Protein AF-A0A3D5P103-F1 (afdb_monomer)

Mean predicted aligned error: 8.5 Å

Structure (mmCIF, N/CA/C/O backbone):
data_AF-A0A3D5P103-F1
#
_entry.id   AF-A0A3D5P103-F1
#
loop_
_atom_site.group_PDB
_atom_site.id
_atom_site.type_symbol
_atom_site.label_atom_id
_atom_site.label_alt_id
_atom_site.label_comp_id
_atom_site.label_asym_id
_atom_site.label_entity_id
_atom_site.label_seq_id
_atom_site.pdbx_PDB_ins_code
_atom_site.Cartn_x
_atom_site.Cartn_y
_atom_site.Cartn_z
_atom_site.occupancy
_atom_site.B_iso_or_equiv
_atom_site.auth_seq_id
_atom_site.auth_comp_id
_atom_site.auth_asym_id
_atom_site.auth_atom_id
_atom_site.pdbx_PDB_model_num
ATOM 1 N N . VAL A 1 1 ? -7.651 -3.779 -11.184 1.00 42.75 1 VAL A N 1
ATOM 2 C CA . VAL A 1 1 ? -7.806 -3.937 -12.651 1.00 42.75 1 VAL A CA 1
ATOM 3 C C . VAL A 1 1 ? -9.206 -4.452 -12.936 1.00 42.75 1 VAL A C 1
ATOM 5 O O . VAL A 1 1 ? -9.609 -5.430 -12.321 1.00 42.75 1 VAL A O 1
ATOM 8 N N . ARG A 1 2 ? -9.973 -3.737 -13.763 1.00 52.19 2 ARG A N 1
ATOM 9 C CA . ARG A 1 2 ? -11.391 -4.010 -14.040 1.00 52.19 2 ARG A CA 1
ATOM 10 C C . ARG A 1 2 ? -11.519 -4.763 -15.360 1.00 52.19 2 ARG A C 1
ATOM 12 O O . ARG A 1 2 ? -10.932 -4.331 -16.344 1.00 52.19 2 ARG A O 1
ATOM 19 N N . ASP A 1 3 ? -12.330 -5.813 -15.380 1.00 50.41 3 ASP A N 1
ATOM 20 C CA . ASP A 1 3 ? -12.873 -6.371 -16.620 1.00 50.41 3 ASP A CA 1
ATOM 21 C C . ASP A 1 3 ? -14.200 -5.651 -16.931 1.00 50.41 3 ASP A C 1
ATOM 23 O O . ASP A 1 3 ? -14.988 -5.360 -16.017 1.00 50.41 3 ASP A O 1
ATOM 27 N N . ASP A 1 4 ? -14.440 -5.282 -18.188 1.00 51.53 4 ASP A N 1
ATOM 28 C CA . ASP A 1 4 ? -15.603 -4.476 -18.581 1.00 51.53 4 ASP A CA 1
ATOM 29 C C . ASP A 1 4 ? -16.916 -5.228 -18.279 1.00 51.53 4 ASP A C 1
ATOM 31 O O . ASP A 1 4 ? -17.347 -6.113 -19.014 1.00 51.53 4 ASP A O 1
ATOM 35 N N . GLY A 1 5 ? -17.569 -4.864 -17.169 1.00 59.31 5 GLY A N 1
ATOM 36 C CA . GLY A 1 5 ? -18.815 -5.483 -16.693 1.00 59.31 5 GLY A CA 1
ATOM 37 C C . GLY A 1 5 ? -18.755 -6.083 -15.284 1.00 59.31 5 GLY A C 1
ATOM 38 O O . GLY A 1 5 ? -19.804 -6.474 -14.773 1.00 59.31 5 GLY A O 1
ATOM 39 N N . ALA A 1 6 ? -17.580 -6.117 -14.644 1.00 70.94 6 ALA A N 1
ATOM 40 C CA . ALA A 1 6 ? -17.446 -6.509 -13.240 1.00 70.94 6 ALA A CA 1
ATOM 41 C C . ALA A 1 6 ? -18.176 -5.527 -12.301 1.00 70.94 6 ALA A C 1
ATOM 43 O O . ALA A 1 6 ? -18.208 -4.315 -12.558 1.00 70.94 6 ALA A O 1
ATOM 44 N N . ASP A 1 7 ? -18.767 -6.053 -11.224 1.00 82.69 7 ASP A N 1
ATOM 45 C CA . ASP A 1 7 ? -19.378 -5.245 -10.167 1.00 82.69 7 ASP A CA 1
ATOM 46 C C . ASP A 1 7 ? -18.271 -4.415 -9.493 1.00 82.69 7 ASP A C 1
ATOM 48 O O . ASP A 1 7 ? -17.268 -4.992 -9.070 1.00 82.69 7 ASP A O 1
ATOM 52 N N . PRO A 1 8 ? -18.395 -3.077 -9.383 1.00 82.50 8 PRO A N 1
ATOM 53 C CA . PRO A 1 8 ? -17.387 -2.253 -8.713 1.00 82.50 8 PRO A CA 1
ATOM 54 C C . PRO A 1 8 ? -17.048 -2.735 -7.299 1.00 82.50 8 PRO A C 1
ATOM 56 O O . PRO A 1 8 ? -15.912 -2.579 -6.860 1.00 82.50 8 PRO A O 1
ATOM 59 N N . ARG A 1 9 ? -18.005 -3.387 -6.629 1.00 85.50 9 ARG A N 1
ATOM 60 C CA . ARG A 1 9 ? -17.835 -3.944 -5.283 1.00 85.50 9 ARG A CA 1
ATOM 61 C C . ARG A 1 9 ? -16.860 -5.119 -5.217 1.00 85.50 9 ARG A C 1
ATOM 63 O O . ARG A 1 9 ? -16.355 -5.388 -4.135 1.00 85.50 9 ARG A O 1
ATOM 70 N N . ASP A 1 10 ? -16.573 -5.764 -6.348 1.00 87.31 10 ASP A N 1
ATOM 71 C CA . ASP A 1 10 ? -15.593 -6.853 -6.452 1.00 87.31 10 ASP A CA 1
ATOM 72 C C . ASP A 1 10 ? -14.160 -6.327 -6.670 1.00 87.31 10 ASP A C 1
ATOM 74 O O . ASP A 1 10 ? -13.200 -7.097 -6.708 1.00 87.31 10 ASP A O 1
ATOM 78 N N . SER A 1 11 ? -13.999 -5.014 -6.865 1.00 88.00 11 SER A N 1
ATOM 79 C CA . SER A 1 11 ? -12.686 -4.385 -6.991 1.00 88.00 11 SER A CA 1
ATOM 80 C C . SER A 1 11 ? -12.125 -4.021 -5.623 1.00 88.00 11 SER A C 1
ATOM 82 O O . SER A 1 11 ? -12.858 -3.632 -4.716 1.00 88.00 11 SER A O 1
ATOM 84 N N . TRP A 1 12 ? -10.801 -4.066 -5.515 1.00 91.88 12 TRP A N 1
ATOM 85 C CA . TRP A 1 12 ? -10.075 -3.606 -4.343 1.00 91.88 12 TRP A CA 1
ATOM 86 C C . TRP A 1 12 ? -8.975 -2.621 -4.738 1.00 91.88 12 TRP A C 1
ATOM 88 O O . TRP A 1 12 ? -8.496 -2.614 -5.877 1.00 91.88 12 TRP A O 1
ATOM 98 N N . GLY A 1 13 ? -8.573 -1.787 -3.786 1.00 91.50 13 GLY A N 1
ATOM 99 C CA . GLY A 1 13 ? -7.414 -0.909 -3.898 1.00 91.50 13 GLY A CA 1
ATOM 100 C C . GLY A 1 13 ? -6.711 -0.798 -2.555 1.00 91.50 13 GLY A C 1
ATOM 101 O O . GLY A 1 13 ? -7.356 -0.831 -1.508 1.00 91.50 13 GLY A O 1
ATOM 102 N N . GLY A 1 14 ? -5.388 -0.690 -2.561 1.00 94.06 14 GLY A N 1
ATOM 103 C CA . GLY A 1 14 ? -4.621 -0.668 -1.326 1.00 94.06 14 GLY A CA 1
ATOM 104 C C . GLY A 1 14 ? -3.184 -0.231 -1.514 1.00 94.06 14 GLY A C 1
ATOM 105 O O . GLY A 1 14 ? -2.740 0.058 -2.620 1.00 94.06 14 GLY A O 1
ATOM 106 N N . PHE A 1 15 ? -2.472 -0.193 -0.399 1.00 95.06 15 PHE A N 1
ATOM 107 C CA . PHE A 1 15 ? -1.057 0.116 -0.326 1.00 95.06 15 PHE A CA 1
ATOM 108 C C . PHE A 1 15 ? -0.380 -0.849 0.643 1.00 95.06 15 PHE A C 1
ATOM 110 O O . PHE A 1 15 ? -0.991 -1.357 1.587 1.00 95.06 15 PHE A O 1
ATOM 117 N N . MET A 1 16 ? 0.903 -1.091 0.420 1.00 96.12 16 MET A N 1
ATOM 118 C CA . MET A 1 16 ? 1.722 -1.927 1.283 1.00 96.12 16 MET A CA 1
ATOM 119 C C . MET A 1 16 ? 3.049 -1.250 1.573 1.00 96.12 16 MET A C 1
ATOM 121 O O . MET A 1 16 ? 3.498 -0.381 0.831 1.00 96.12 16 MET A O 1
ATOM 125 N N . ARG A 1 17 ? 3.679 -1.653 2.671 1.00 95.06 17 ARG A N 1
ATOM 126 C CA . ARG A 1 17 ? 5.032 -1.229 3.009 1.00 95.06 17 ARG A CA 1
ATOM 127 C C . ARG A 1 17 ? 5.794 -2.343 3.695 1.00 95.06 17 ARG A C 1
ATOM 129 O O . ARG A 1 17 ? 5.213 -3.144 4.433 1.00 95.06 17 ARG A O 1
ATOM 136 N N . SER A 1 18 ? 7.108 -2.309 3.543 1.00 96.50 18 SER A N 1
ATOM 137 C CA . SER A 1 18 ? 8.008 -3.008 4.445 1.00 96.50 18 SER A CA 1
ATOM 138 C C . SER A 1 18 ? 8.092 -2.276 5.793 1.00 96.50 18 SER A C 1
ATOM 140 O O . SER A 1 18 ? 7.947 -1.046 5.912 1.00 96.50 18 SER A O 1
ATOM 142 N N . LEU A 1 19 ? 8.288 -3.052 6.852 1.00 95.38 19 LEU A N 1
ATOM 143 C CA . LEU A 1 19 ? 8.644 -2.557 8.173 1.00 95.38 19 LEU A CA 1
ATOM 144 C C . LEU A 1 19 ? 10.168 -2.584 8.322 1.00 95.38 19 LEU A C 1
ATOM 146 O O . LEU A 1 19 ? 10.864 -3.415 7.738 1.00 95.38 19 LEU A O 1
ATOM 150 N N . SER A 1 20 ? 10.713 -1.674 9.124 1.00 93.50 20 SER A N 1
ATOM 151 C CA . SER A 1 20 ? 12.120 -1.775 9.511 1.00 93.50 20 SER A CA 1
ATOM 152 C C . SER A 1 20 ? 12.293 -2.938 10.487 1.00 93.50 20 SER A C 1
ATOM 154 O O . SER A 1 20 ? 11.415 -3.187 11.310 1.00 93.50 20 SER A O 1
ATOM 156 N N . SER A 1 21 ? 13.443 -3.613 10.458 1.00 92.19 21 SER A N 1
ATOM 157 C CA . SER A 1 21 ? 13.681 -4.831 11.251 1.00 92.19 21 SER A CA 1
ATOM 158 C C . SER A 1 21 ? 13.466 -4.670 12.760 1.00 92.19 21 SER A C 1
ATOM 160 O O . SER A 1 21 ? 13.122 -5.634 13.435 1.00 92.19 21 SER A O 1
ATOM 162 N N . GLY A 1 22 ? 13.640 -3.457 13.296 1.00 92.38 22 GLY A N 1
ATOM 163 C CA . GLY A 1 22 ? 13.353 -3.139 14.700 1.00 92.38 22 GLY A CA 1
ATOM 164 C C . GLY A 1 22 ? 11.868 -3.201 15.082 1.00 92.38 22 GLY A C 1
ATOM 165 O O . GLY A 1 22 ? 11.564 -3.200 16.267 1.00 92.38 22 GLY A O 1
ATOM 166 N N . TYR A 1 23 ? 10.964 -3.273 14.102 1.00 92.25 23 TYR A N 1
ATOM 167 C CA . TYR A 1 23 ? 9.514 -3.367 14.281 1.00 92.25 23 TYR A CA 1
ATOM 168 C C . TYR A 1 23 ? 8.947 -4.732 13.866 1.00 92.25 23 TYR A C 1
ATOM 170 O O . TYR A 1 23 ? 7.732 -4.889 13.823 1.00 92.25 23 TYR A O 1
ATOM 178 N N . TYR A 1 24 ? 9.788 -5.719 13.541 1.00 95.75 24 TYR A N 1
ATOM 179 C CA . TYR A 1 24 ? 9.293 -7.035 13.120 1.00 95.75 24 TYR A CA 1
ATOM 180 C C . TYR A 1 24 ? 8.627 -7.816 14.242 1.00 95.75 24 TYR A C 1
ATOM 182 O O . TYR A 1 24 ? 7.646 -8.514 13.993 1.00 95.75 24 TYR A O 1
ATOM 190 N N . ASP A 1 25 ? 9.170 -7.705 15.452 1.00 96.50 25 ASP A N 1
ATOM 191 C CA . ASP A 1 25 ? 8.635 -8.405 16.604 1.00 96.50 25 ASP A CA 1
ATOM 192 C C . ASP A 1 25 ? 7.467 -7.621 17.203 1.00 96.50 25 ASP A C 1
ATOM 194 O O . ASP A 1 25 ? 7.640 -6.550 17.786 1.00 96.50 25 ASP A O 1
ATOM 198 N N . GLN A 1 26 ? 6.272 -8.165 17.008 1.00 96.12 26 GLN A N 1
ATOM 199 C CA . GLN A 1 26 ? 4.998 -7.655 17.498 1.00 96.12 26 GLN A CA 1
ATOM 200 C C . GLN A 1 26 ? 4.358 -8.625 18.503 1.00 96.12 26 GLN A C 1
ATOM 202 O O . GLN A 1 26 ? 3.169 -8.508 18.790 1.00 96.12 26 GLN A O 1
ATOM 207 N N . SER A 1 27 ? 5.118 -9.582 19.051 1.00 94.94 27 SER A N 1
ATOM 208 C CA . SER A 1 27 ? 4.610 -10.588 20.003 1.00 94.94 27 SER A CA 1
ATOM 209 C C . SER A 1 27 ? 4.041 -9.981 21.294 1.00 94.94 27 SER A C 1
ATOM 211 O O . SER A 1 27 ? 3.122 -10.534 21.902 1.00 94.94 27 SER A O 1
ATOM 213 N N . GLU A 1 28 ? 4.536 -8.806 21.684 1.00 93.44 28 GLU A N 1
ATOM 214 C CA . GLU A 1 28 ? 4.065 -8.059 22.856 1.00 93.44 28 GLU A CA 1
ATOM 215 C C . GLU A 1 28 ? 2.921 -7.077 22.539 1.00 93.44 28 GLU A C 1
ATOM 217 O O . GLU A 1 28 ? 2.264 -6.563 23.453 1.00 93.44 28 GLU A O 1
ATOM 222 N N . SER A 1 29 ? 2.634 -6.834 21.257 1.00 95.31 29 SER A N 1
ATOM 223 C CA . SER A 1 29 ? 1.517 -5.988 20.834 1.00 95.31 29 SER A CA 1
ATOM 224 C C . SER A 1 29 ? 0.181 -6.655 21.168 1.00 95.31 29 SER A C 1
ATOM 226 O O . SER A 1 29 ? 0.055 -7.879 21.222 1.00 95.31 29 SER A O 1
ATOM 228 N N . LYS A 1 30 ? -0.837 -5.841 21.456 1.00 95.75 30 LYS A N 1
ATOM 229 C CA . LYS A 1 30 ? -2.157 -6.309 21.913 1.00 95.75 30 LYS A CA 1
ATOM 230 C C . LYS A 1 30 ? -3.289 -5.843 21.020 1.00 95.75 30 LYS A C 1
ATOM 232 O O . LYS A 1 30 ? -4.253 -6.587 20.848 1.00 95.75 30 LYS A O 1
ATOM 237 N N . PHE A 1 31 ? -3.167 -4.655 20.436 1.00 97.62 31 PHE A N 1
ATOM 238 C CA . PHE A 1 31 ? -4.192 -4.091 19.572 1.00 97.62 31 PHE A CA 1
ATOM 239 C C . PHE A 1 31 ? -3.588 -3.487 18.309 1.00 97.62 31 PHE A C 1
ATOM 241 O O . PHE A 1 31 ? -2.501 -2.914 18.342 1.00 97.62 31 PHE A O 1
ATOM 248 N N . LEU A 1 32 ? -4.348 -3.564 17.223 1.00 97.81 32 LEU A N 1
ATOM 249 C CA . LEU A 1 32 ? -4.278 -2.614 16.126 1.00 97.81 32 LEU A CA 1
ATOM 250 C C . LEU A 1 32 ? -5.158 -1.412 16.486 1.00 97.81 32 LEU A C 1
ATOM 252 O O . LEU A 1 32 ? -6.333 -1.586 16.817 1.00 97.81 32 LEU A O 1
ATOM 256 N N . GLU A 1 33 ? -4.617 -0.205 16.385 1.00 98.00 33 GLU A N 1
ATOM 257 C CA . GLU A 1 33 ? -5.359 1.048 16.485 1.00 98.00 33 GLU A CA 1
ATOM 258 C C . GLU A 1 33 ? -5.256 1.841 15.192 1.00 98.00 33 GLU A C 1
ATOM 260 O O . GLU A 1 33 ? -4.179 1.989 14.623 1.00 98.00 33 GLU A O 1
ATOM 265 N N . MET A 1 34 ? -6.375 2.397 14.739 1.00 97.19 34 MET A N 1
ATOM 266 C CA . MET A 1 34 ? -6.382 3.310 13.605 1.00 97.19 34 MET A CA 1
ATOM 267 C C . MET A 1 34 ? -7.416 4.416 13.782 1.00 97.19 34 MET A C 1
ATOM 269 O O . MET A 1 34 ? -8.573 4.176 14.139 1.00 97.19 34 MET A O 1
ATOM 273 N N . TRP A 1 35 ? -6.999 5.647 13.500 1.00 97.88 35 TRP A N 1
ATOM 274 C CA . TRP A 1 35 ? -7.914 6.772 13.357 1.00 97.88 35 TRP A CA 1
ATOM 275 C C . TRP A 1 35 ? -8.340 6.875 11.905 1.00 97.88 35 TRP A C 1
ATOM 277 O O . TRP A 1 35 ? -7.533 7.232 11.046 1.00 97.88 35 TRP A O 1
ATOM 287 N N . VAL A 1 36 ? -9.613 6.595 11.643 1.00 97.12 36 VAL A N 1
ATOM 288 C CA . VAL A 1 36 ? -10.173 6.557 10.290 1.00 97.12 36 VAL A CA 1
ATOM 289 C C . VAL A 1 36 ? -11.362 7.495 10.147 1.00 97.12 36 VAL A C 1
ATOM 291 O O . VAL A 1 36 ? -12.093 7.764 11.105 1.00 97.12 36 VAL A O 1
ATOM 294 N N . ARG A 1 37 ? -11.571 7.988 8.931 1.00 95.62 37 ARG A N 1
ATOM 295 C CA . ARG A 1 37 ? -12.768 8.720 8.527 1.00 95.62 37 ARG A CA 1
ATOM 296 C C . ARG A 1 37 ? -13.187 8.261 7.134 1.00 95.62 37 ARG A C 1
ATOM 298 O O . ARG A 1 37 ? -12.452 8.439 6.168 1.00 95.62 37 ARG A O 1
ATOM 305 N N . GLY A 1 38 ? -14.377 7.685 7.067 1.00 92.12 38 GLY A N 1
ATOM 306 C CA . GLY A 1 38 ? -14.997 7.087 5.890 1.00 92.12 38 GLY A CA 1
ATOM 307 C C . GLY A 1 38 ? -16.341 6.488 6.308 1.00 92.12 38 GLY A C 1
ATOM 308 O O . GLY A 1 38 ? -16.517 6.137 7.475 1.00 92.12 38 GLY A O 1
ATOM 309 N N . GLU A 1 39 ? -17.300 6.435 5.386 1.00 85.31 39 GLU A N 1
ATOM 310 C CA . GLU A 1 39 ? -18.696 6.066 5.695 1.00 85.31 39 GLU A CA 1
ATOM 311 C C . GLU A 1 39 ? -19.162 4.784 4.981 1.00 85.31 39 GLU A C 1
ATOM 313 O O . GLU A 1 39 ? -20.265 4.309 5.236 1.00 85.31 39 GLU A O 1
ATOM 318 N N . ALA A 1 40 ? -18.352 4.230 4.077 1.00 91.50 40 ALA A N 1
ATOM 319 C CA . ALA A 1 40 ? -18.699 3.071 3.258 1.00 91.50 40 ALA A CA 1
ATOM 320 C C . ALA A 1 40 ? -17.458 2.228 2.945 1.00 91.50 40 ALA A C 1
ATOM 322 O O . ALA A 1 40 ? -16.344 2.739 3.049 1.00 91.50 40 ALA A O 1
ATOM 323 N N . GLY A 1 41 ? -17.683 0.979 2.532 1.00 93.25 41 GLY A N 1
ATOM 324 C CA . GLY A 1 41 ? -16.667 -0.017 2.194 1.00 93.25 41 GLY A CA 1
ATOM 325 C C . GLY A 1 41 ? -16.056 -0.723 3.405 1.00 93.25 41 GLY A C 1
ATOM 326 O O . GLY A 1 41 ? -16.286 -0.353 4.563 1.00 93.25 41 GLY A O 1
ATOM 327 N N . ARG A 1 42 ? -15.268 -1.756 3.119 1.00 95.69 42 ARG A N 1
ATOM 328 C CA . ARG A 1 42 ? -14.606 -2.596 4.119 1.00 95.69 42 ARG A CA 1
ATOM 329 C C . ARG A 1 42 ? -13.104 -2.372 4.035 1.00 95.69 42 ARG A C 1
ATOM 331 O O . ARG A 1 42 ? -12.519 -2.482 2.964 1.00 95.69 42 ARG A O 1
ATOM 338 N N . ILE A 1 43 ? -12.492 -1.999 5.157 1.00 96.31 43 ILE A N 1
ATOM 339 C CA . ILE A 1 43 ? -11.037 -1.861 5.265 1.00 96.31 43 ILE A CA 1
ATOM 340 C C . ILE A 1 43 ? -10.447 -3.180 5.747 1.00 96.31 43 ILE A C 1
ATOM 342 O O . ILE A 1 43 ? -10.967 -3.802 6.671 1.00 96.31 43 ILE A O 1
ATOM 346 N N . HIS A 1 44 ? -9.337 -3.572 5.146 1.00 97.94 44 HIS A N 1
ATOM 347 C CA . HIS A 1 44 ? -8.586 -4.769 5.475 1.00 97.94 44 HIS A CA 1
ATOM 348 C C . HIS A 1 44 ? -7.171 -4.385 5.873 1.00 97.94 44 HIS A C 1
ATOM 350 O O . HIS A 1 44 ? -6.563 -3.503 5.257 1.00 97.94 44 HIS A O 1
ATOM 356 N N . VAL A 1 45 ? -6.646 -5.047 6.899 1.00 98.44 45 VAL A N 1
ATOM 357 C CA . VAL A 1 45 ? -5.266 -4.868 7.351 1.00 98.44 45 VAL A CA 1
ATOM 358 C C . VAL A 1 45 ? -4.591 -6.226 7.428 1.00 98.44 45 VAL A C 1
ATOM 360 O O . VAL A 1 45 ? -4.994 -7.081 8.214 1.00 98.44 45 VAL A O 1
ATOM 363 N N . ASP A 1 46 ? -3.535 -6.388 6.637 1.00 98.56 46 ASP A N 1
ATOM 364 C CA . ASP A 1 46 ? -2.700 -7.580 6.606 1.00 98.56 46 ASP A CA 1
ATOM 365 C C . ASP A 1 46 ? -1.337 -7.283 7.237 1.00 98.56 46 ASP A C 1
ATOM 367 O O . ASP A 1 46 ? -0.695 -6.281 6.911 1.00 98.56 46 ASP A O 1
ATOM 371 N N . LEU A 1 47 ? -0.873 -8.169 8.117 1.00 98.44 47 LEU A N 1
ATOM 372 C CA . LEU A 1 47 ? 0.381 -8.040 8.860 1.00 98.44 47 LEU A CA 1
ATOM 373 C C . LEU A 1 47 ? 1.144 -9.364 8.817 1.00 98.44 47 LEU A C 1
ATOM 375 O O . LEU A 1 47 ? 0.662 -10.379 9.318 1.00 98.44 47 LEU A O 1
ATOM 379 N N . GLY A 1 48 ? 2.350 -9.385 8.250 1.00 98.06 48 GLY A N 1
ATOM 380 C CA . GLY A 1 48 ? 3.162 -10.604 8.243 1.00 98.06 48 GLY A CA 1
ATOM 381 C C . GLY A 1 48 ? 4.200 -10.657 7.137 1.00 98.06 48 GLY A C 1
ATOM 382 O O . GLY A 1 48 ? 4.855 -9.663 6.824 1.00 98.06 48 GLY A O 1
ATOM 383 N N . LEU A 1 49 ? 4.367 -11.846 6.562 1.00 97.94 49 LEU A N 1
ATOM 384 C CA . LEU A 1 49 ? 5.055 -12.037 5.292 1.00 97.94 49 LEU A CA 1
ATOM 385 C C . LEU A 1 49 ? 4.015 -11.883 4.185 1.00 97.94 49 LEU A C 1
ATOM 387 O O . LEU A 1 49 ? 3.048 -12.646 4.136 1.00 97.94 49 LEU A O 1
ATOM 391 N N . ILE A 1 50 ? 4.197 -10.881 3.338 1.00 97.19 50 ILE A N 1
ATOM 392 C CA . ILE A 1 50 ? 3.303 -10.569 2.229 1.00 97.19 50 ILE A CA 1
ATOM 393 C C . ILE A 1 50 ? 4.179 -10.536 0.986 1.00 97.19 50 ILE A C 1
ATOM 395 O O . ILE A 1 50 ? 5.279 -9.989 1.041 1.00 97.19 50 ILE A O 1
ATOM 399 N N . SER A 1 51 ? 3.703 -11.153 -0.093 1.00 95.62 51 SER A N 1
ATOM 400 C CA . SER A 1 51 ? 4.406 -11.131 -1.373 1.00 95.62 51 SER A CA 1
ATOM 401 C C . SER A 1 51 ? 4.598 -9.695 -1.855 1.00 95.62 51 SER A C 1
ATOM 403 O O . SER A 1 51 ? 3.638 -8.926 -1.852 1.00 95.62 51 SER A O 1
ATOM 405 N N . GLU A 1 52 ? 5.811 -9.361 -2.283 1.00 95.12 52 GLU A N 1
ATOM 406 C CA . GLU A 1 52 ? 6.117 -8.089 -2.944 1.00 95.12 52 GLU A CA 1
ATOM 407 C C . GLU A 1 52 ? 5.864 -8.138 -4.460 1.00 95.12 52 GLU A C 1
ATOM 409 O O . GLU A 1 52 ? 5.810 -7.097 -5.099 1.00 95.12 52 GLU A O 1
ATOM 414 N N . ASP A 1 53 ? 5.654 -9.337 -5.015 1.00 92.19 53 ASP A N 1
ATOM 415 C CA . ASP A 1 53 ? 5.281 -9.566 -6.420 1.00 92.19 53 ASP A CA 1
ATOM 416 C C . ASP A 1 53 ? 3.896 -8.958 -6.710 1.00 92.19 53 ASP A C 1
ATOM 418 O O . ASP A 1 53 ? 2.859 -9.546 -6.361 1.00 92.19 53 ASP A O 1
ATOM 422 N N . LEU A 1 54 ? 3.878 -7.753 -7.286 1.00 84.94 54 LEU A N 1
ATOM 423 C CA . LEU A 1 54 ? 2.663 -7.004 -7.615 1.00 84.94 54 LEU A CA 1
ATOM 424 C C . LEU A 1 54 ? 1.988 -7.600 -8.846 1.00 84.94 54 LEU A C 1
ATOM 426 O O . LEU A 1 54 ? 0.756 -7.632 -8.941 1.00 84.94 54 LEU A O 1
ATOM 430 N N . GLN A 1 55 ? 2.792 -8.108 -9.772 1.00 72.56 55 GLN A N 1
ATOM 431 C CA . GLN A 1 55 ? 2.337 -8.742 -10.993 1.00 72.56 55 GLN A CA 1
ATOM 432 C C . GLN A 1 55 ? 2.382 -10.256 -10.771 1.00 72.56 55 GLN A C 1
ATOM 434 O O . GLN A 1 55 ? 3.343 -10.924 -11.114 1.00 72.56 55 GLN A O 1
ATOM 439 N N . SER A 1 56 ? 1.338 -10.824 -10.161 1.00 64.81 56 SER A N 1
ATOM 440 C CA . SER A 1 56 ? 1.289 -12.260 -9.849 1.00 64.81 56 SER A CA 1
ATOM 441 C C . SER A 1 56 ? 0.202 -13.002 -10.636 1.00 64.81 56 SER A C 1
ATOM 443 O O . SER A 1 56 ? -0.912 -12.516 -10.832 1.00 64.81 56 SER A O 1
ATOM 445 N N . GLY A 1 57 ? 0.516 -14.223 -11.083 1.00 64.25 57 GLY A N 1
ATOM 446 C CA . GLY A 1 57 ? -0.399 -15.092 -11.834 1.00 64.25 57 GLY A CA 1
ATOM 447 C C . GLY A 1 57 ? 0.298 -16.339 -12.415 1.00 64.25 57 GLY A C 1
ATOM 448 O O . GLY A 1 57 ? 1.401 -16.677 -11.972 1.00 64.25 57 GLY A O 1
ATOM 449 N N . PRO A 1 58 ? -0.294 -17.060 -13.396 1.00 60.25 58 PRO A N 1
ATOM 450 C CA . PRO A 1 58 ? 0.359 -18.175 -14.099 1.00 60.25 58 PRO A CA 1
ATOM 451 C C . PRO A 1 58 ? 1.637 -17.795 -14.892 1.00 60.25 58 PRO A C 1
ATOM 453 O O . PRO A 1 58 ? 1.608 -17.726 -16.108 1.00 60.25 58 PRO A O 1
ATOM 456 N N . ALA A 1 59 ? 2.765 -17.596 -14.198 1.00 68.56 59 ALA A N 1
ATOM 457 C CA . ALA A 1 59 ? 4.141 -17.436 -14.705 1.00 68.56 59 ALA A CA 1
ATOM 458 C C . ALA A 1 59 ? 4.323 -16.756 -16.088 1.00 68.56 59 ALA A C 1
ATOM 460 O O . ALA A 1 59 ? 5.105 -17.238 -16.913 1.00 68.56 59 ALA A O 1
ATOM 461 N N . GLU A 1 60 ? 3.616 -15.658 -16.358 1.00 83.06 60 GLU A N 1
ATOM 462 C CA . GLU A 1 60 ? 3.798 -14.877 -17.577 1.00 83.06 60 GLU A CA 1
ATOM 463 C C . GLU A 1 60 ? 5.050 -14.013 -17.443 1.00 83.06 60 GLU A C 1
ATOM 465 O O . GLU A 1 60 ? 5.257 -13.327 -16.446 1.00 83.06 60 GLU A O 1
ATOM 470 N N . GLN A 1 61 ? 5.908 -14.087 -18.455 1.00 87.06 61 GLN A N 1
ATOM 471 C CA . GLN A 1 61 ? 7.115 -13.281 -18.574 1.00 87.06 61 GLN A CA 1
ATOM 472 C C . GLN A 1 61 ? 7.098 -12.604 -19.935 1.00 87.06 61 GLN A C 1
ATOM 474 O O . GLN A 1 61 ? 6.720 -13.218 -20.937 1.00 87.06 61 GLN A O 1
ATOM 479 N N . TRP A 1 62 ? 7.547 -11.359 -19.977 1.00 87.88 62 TRP A N 1
ATOM 480 C CA . TRP A 1 62 ? 7.697 -10.597 -21.209 1.00 87.88 62 TRP A CA 1
ATOM 481 C C . TRP A 1 62 ? 9.072 -9.943 -21.265 1.00 87.88 62 TRP A C 1
ATOM 483 O O . TRP A 1 62 ? 9.912 -10.076 -20.374 1.00 87.88 62 TRP A O 1
ATOM 493 N N . THR A 1 63 ? 9.346 -9.299 -22.389 1.00 89.75 63 THR A N 1
ATOM 494 C CA . THR A 1 63 ? 10.591 -8.578 -22.620 1.00 89.75 63 THR A CA 1
ATOM 495 C C . THR A 1 63 ? 10.238 -7.192 -23.104 1.00 89.75 63 THR A C 1
ATOM 497 O O . THR A 1 63 ? 9.462 -7.046 -24.048 1.00 89.75 63 THR A O 1
ATOM 500 N N . VAL A 1 64 ? 10.816 -6.195 -22.448 1.00 88.44 64 VAL A N 1
ATOM 501 C CA . VAL A 1 64 ? 10.687 -4.787 -22.811 1.00 88.44 64 VAL A CA 1
ATOM 502 C C . VAL A 1 64 ? 11.994 -4.295 -23.407 1.00 88.44 64 VAL A C 1
ATOM 504 O O . VAL A 1 64 ? 13.058 -4.855 -23.138 1.00 88.44 64 VAL A O 1
ATOM 507 N N . THR A 1 65 ? 11.922 -3.268 -24.248 1.00 89.94 65 THR A N 1
ATOM 508 C CA . THR A 1 65 ? 13.111 -2.611 -24.797 1.00 89.94 65 THR A CA 1
ATOM 509 C C . THR A 1 65 ? 13.229 -1.213 -24.215 1.00 89.94 65 THR A C 1
ATOM 511 O O . THR A 1 65 ? 12.391 -0.361 -24.506 1.00 89.94 65 THR A O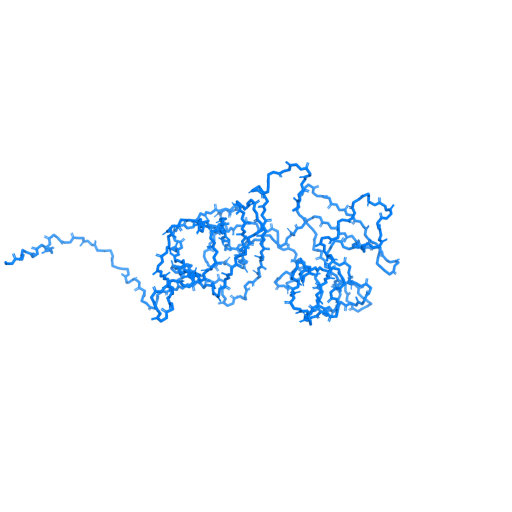 1
ATOM 514 N N . ILE A 1 66 ? 14.297 -0.977 -23.455 1.00 89.06 66 ILE A N 1
ATOM 515 C CA . ILE A 1 66 ? 14.627 0.313 -22.843 1.00 89.06 66 ILE A CA 1
ATOM 516 C C . ILE A 1 66 ? 16.004 0.731 -23.365 1.00 89.06 66 ILE A C 1
ATOM 518 O O . ILE A 1 66 ? 16.939 -0.065 -23.355 1.00 89.06 66 ILE A O 1
ATOM 522 N N . ASP A 1 67 ? 16.103 1.933 -23.937 1.00 88.81 67 ASP A N 1
ATOM 523 C CA . ASP A 1 67 ? 17.311 2.444 -24.617 1.00 88.81 67 ASP A CA 1
ATOM 524 C C . ASP A 1 67 ? 17.964 1.442 -25.607 1.00 88.81 67 ASP A C 1
ATOM 526 O O . ASP A 1 67 ? 19.181 1.305 -25.733 1.00 88.81 67 ASP A O 1
ATOM 530 N N . GLY A 1 68 ? 17.134 0.671 -26.321 1.00 88.00 68 GLY A N 1
ATOM 531 C CA . GLY A 1 68 ? 17.598 -0.329 -27.288 1.00 88.00 68 GLY A CA 1
ATOM 532 C C . GLY A 1 68 ? 18.225 -1.586 -26.672 1.00 88.00 68 GLY A C 1
ATOM 533 O O . GLY A 1 68 ? 18.838 -2.368 -27.403 1.00 88.00 68 GLY A O 1
ATOM 534 N N . GLN A 1 69 ? 18.101 -1.789 -25.360 1.00 90.12 69 GLN A N 1
ATOM 535 C CA . GLN A 1 69 ? 18.462 -3.016 -24.651 1.00 90.12 69 GLN A CA 1
ATOM 536 C C . GLN A 1 69 ? 17.206 -3.755 -24.183 1.00 90.12 69 GLN A C 1
ATOM 538 O O . GLN A 1 69 ? 16.203 -3.141 -23.832 1.00 90.12 69 GLN A O 1
ATOM 543 N N . GLU A 1 70 ? 17.259 -5.085 -24.214 1.00 92.38 70 GLU A N 1
ATOM 544 C CA . GLU A 1 70 ? 16.145 -5.944 -23.816 1.00 92.38 70 GLU A CA 1
ATOM 545 C C . GLU A 1 70 ? 16.242 -6.315 -22.336 1.00 92.38 70 GLU A C 1
ATOM 547 O O . GLU A 1 70 ? 17.268 -6.832 -21.883 1.00 92.38 70 GLU A O 1
ATOM 552 N N . TYR A 1 71 ? 15.146 -6.114 -21.607 1.00 91.06 71 TYR A N 1
ATOM 553 C CA . TYR A 1 71 ? 15.035 -6.453 -20.195 1.00 91.06 71 TYR A CA 1
ATOM 554 C C . TYR A 1 71 ? 13.846 -7.390 -19.972 1.00 91.06 71 TYR A C 1
ATOM 556 O O . TYR A 1 71 ? 12.731 -7.088 -20.404 1.00 91.06 71 TYR A O 1
ATOM 564 N N . PRO A 1 72 ? 14.059 -8.549 -19.329 1.00 91.12 72 PRO A N 1
ATOM 565 C CA . PRO A 1 72 ? 12.961 -9.424 -18.955 1.00 91.12 72 PRO A CA 1
ATOM 566 C C . PRO A 1 72 ? 12.187 -8.838 -17.771 1.00 91.12 72 PRO A C 1
ATOM 568 O O . PRO A 1 72 ? 12.797 -8.325 -16.829 1.00 91.12 72 PRO A O 1
ATOM 571 N N . LYS A 1 73 ? 10.864 -8.986 -17.822 1.00 90.06 73 LYS A N 1
ATOM 572 C CA . LYS A 1 73 ? 9.891 -8.563 -16.810 1.00 90.06 73 LYS A CA 1
ATOM 573 C C . LYS A 1 73 ? 8.869 -9.677 -16.563 1.00 90.06 73 LYS A C 1
ATOM 575 O O . LYS A 1 73 ? 8.749 -10.592 -17.393 1.00 90.06 73 LYS A O 1
ATOM 580 N N . GLY A 1 74 ? 8.144 -9.608 -15.457 1.00 88.19 74 GLY A N 1
ATOM 581 C CA . GLY A 1 74 ? 6.933 -10.388 -15.237 1.00 88.19 74 GLY A CA 1
ATOM 582 C C . GLY A 1 74 ? 6.915 -11.212 -13.964 1.00 88.19 74 GLY A C 1
ATOM 583 O O . GLY A 1 74 ? 7.678 -11.012 -13.032 1.00 88.19 74 GLY A O 1
ATOM 584 N N . TRP A 1 75 ? 6.006 -12.174 -13.916 1.00 88.62 75 TRP A N 1
ATOM 585 C CA . TRP A 1 75 ? 5.567 -12.744 -12.649 1.00 88.62 75 TRP A CA 1
ATOM 586 C C . TRP A 1 75 ? 6.638 -13.624 -11.995 1.00 88.62 75 TRP A C 1
ATOM 588 O O . TRP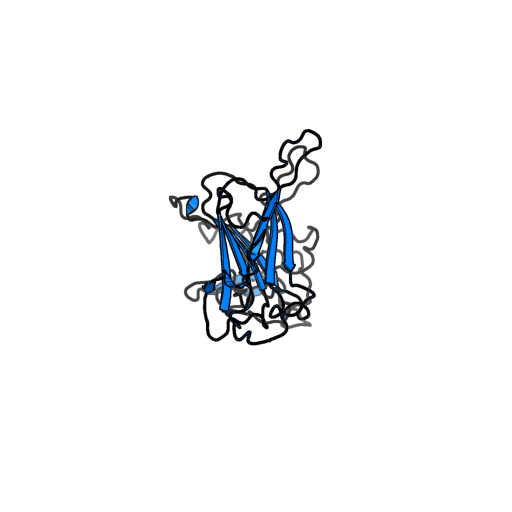 A 1 75 ? 7.319 -14.409 -12.669 1.00 88.62 75 TRP A O 1
ATOM 598 N N . ASN A 1 76 ? 6.732 -13.577 -10.662 1.00 88.94 76 ASN A N 1
ATOM 599 C CA . ASN A 1 76 ? 7.785 -14.216 -9.858 1.00 88.94 76 ASN A CA 1
ATOM 600 C C . ASN A 1 76 ? 9.214 -13.775 -10.228 1.00 88.94 76 ASN A C 1
ATOM 602 O O . ASN A 1 76 ? 10.176 -14.535 -10.038 1.00 88.94 76 ASN A O 1
ATOM 606 N N . ARG A 1 77 ? 9.372 -12.576 -10.783 1.00 90.19 77 ARG A N 1
ATOM 607 C CA . ARG A 1 77 ? 10.662 -11.951 -11.062 1.00 90.19 77 ARG A CA 1
ATOM 608 C C . ARG A 1 77 ? 10.693 -10.615 -10.343 1.00 90.19 77 ARG A C 1
ATOM 610 O O . ARG A 1 77 ? 9.695 -9.931 -10.320 1.00 90.19 77 ARG A O 1
ATOM 617 N N . LEU A 1 78 ? 11.843 -10.266 -9.768 1.00 92.12 78 LEU A N 1
ATOM 618 C CA . LEU A 1 78 ? 12.027 -8.922 -9.237 1.00 92.12 78 LEU A CA 1
ATOM 619 C C . LEU A 1 78 ? 11.978 -7.922 -10.395 1.00 92.12 78 LEU A C 1
ATOM 621 O O . LEU A 1 78 ? 12.951 -7.835 -11.158 1.00 92.12 78 LEU A O 1
ATOM 625 N N . ASP A 1 79 ? 10.871 -7.197 -10.508 1.00 92.88 79 ASP A N 1
ATOM 626 C CA . ASP A 1 79 ? 10.734 -6.101 -11.451 1.00 92.88 79 ASP A CA 1
ATOM 627 C C . ASP A 1 79 ? 11.110 -4.771 -10.782 1.00 92.88 79 ASP A C 1
ATOM 629 O O . ASP A 1 79 ? 10.672 -4.433 -9.684 1.00 92.88 79 ASP A O 1
ATOM 633 N N . THR A 1 80 ? 11.989 -4.031 -11.455 1.00 94.06 80 THR A N 1
ATOM 634 C CA . THR A 1 80 ? 12.516 -2.732 -11.021 1.00 94.06 80 THR A CA 1
ATOM 635 C C . THR A 1 80 ? 12.816 -1.862 -12.236 1.00 94.06 80 THR A C 1
ATOM 637 O O . THR A 1 80 ? 13.048 -2.394 -13.333 1.00 94.06 80 THR A O 1
ATOM 640 N N . GLU A 1 81 ? 12.803 -0.549 -12.046 1.00 93.88 81 GLU A N 1
ATOM 641 C CA . GLU A 1 81 ? 13.332 0.442 -12.990 1.00 93.88 81 GLU A CA 1
ATOM 642 C C . GLU A 1 81 ? 14.857 0.606 -12.902 1.00 93.88 81 GLU A C 1
ATOM 644 O O . GLU A 1 81 ? 15.460 1.160 -13.812 1.00 93.88 81 GLU A O 1
ATOM 649 N N . ASP A 1 82 ? 15.505 0.101 -11.848 1.00 93.06 82 ASP A N 1
ATOM 650 C CA . ASP A 1 82 ? 16.965 0.184 -11.684 1.00 93.06 82 ASP A CA 1
ATOM 651 C C . ASP A 1 82 ? 17.667 -0.813 -12.617 1.00 93.06 82 ASP A C 1
ATOM 653 O O . ASP A 1 82 ? 17.871 -1.990 -12.281 1.00 93.06 82 ASP A O 1
ATOM 657 N N . LEU A 1 83 ? 17.981 -0.384 -13.841 1.00 91.06 83 LEU A N 1
ATOM 658 C CA . LEU A 1 83 ? 18.533 -1.285 -14.842 1.00 91.06 83 LEU A CA 1
ATOM 659 C C . LEU A 1 83 ? 20.038 -1.489 -14.621 1.00 91.06 83 LEU A C 1
ATOM 661 O O . LEU A 1 83 ? 20.771 -0.588 -14.214 1.00 91.06 83 LEU A O 1
ATOM 665 N N . PRO A 1 84 ? 20.565 -2.684 -14.946 1.00 89.19 84 PRO A N 1
ATOM 666 C CA . PRO A 1 84 ? 21.995 -2.947 -14.888 1.00 89.19 84 PRO A CA 1
ATOM 667 C C . PRO A 1 84 ? 22.830 -1.904 -15.645 1.00 89.19 84 PRO A C 1
ATOM 669 O O . PRO A 1 84 ? 22.604 -1.633 -16.825 1.00 89.19 84 PRO A O 1
ATOM 672 N N . SER A 1 85 ? 23.880 -1.409 -14.993 1.00 84.75 85 SER A N 1
ATOM 673 C CA . SER A 1 85 ? 24.833 -0.451 -15.550 1.00 84.75 85 SER A CA 1
ATOM 674 C C . SER A 1 85 ? 26.218 -1.076 -15.737 1.00 84.75 85 SER A C 1
ATOM 676 O O . SER A 1 85 ? 26.511 -2.186 -15.284 1.00 84.75 85 SER A O 1
ATOM 678 N N . ALA A 1 86 ? 27.137 -0.343 -16.376 1.00 81.75 86 ALA A N 1
ATOM 679 C CA . ALA A 1 86 ? 28.522 -0.791 -16.564 1.00 81.75 86 ALA A CA 1
ATOM 680 C C . ALA A 1 86 ? 29.253 -1.115 -15.243 1.00 81.75 86 ALA A C 1
ATOM 682 O O . ALA A 1 86 ? 30.258 -1.830 -15.253 1.00 81.75 86 ALA A O 1
ATOM 683 N N . THR A 1 87 ? 28.775 -0.577 -14.117 1.00 81.19 87 THR A N 1
ATOM 684 C CA . THR A 1 87 ? 29.390 -0.727 -12.794 1.00 81.19 87 THR A CA 1
ATOM 685 C C . THR A 1 87 ? 28.604 -1.617 -11.836 1.00 81.19 87 THR A C 1
ATOM 687 O O . THR A 1 87 ? 29.166 -2.008 -10.814 1.00 81.19 87 THR A O 1
ATOM 690 N N . SER A 1 88 ? 27.347 -1.956 -12.140 1.00 86.56 88 SER A N 1
ATOM 691 C CA . SER A 1 88 ? 26.495 -2.760 -11.263 1.00 86.56 88 SER A CA 1
ATOM 692 C C . SER A 1 88 ? 25.505 -3.612 -12.046 1.00 86.56 88 SER A C 1
ATOM 694 O O . SER A 1 88 ? 24.753 -3.122 -12.879 1.00 86.56 88 SER A O 1
ATOM 696 N N . THR A 1 89 ? 25.459 -4.901 -11.720 1.00 85.19 89 THR A N 1
ATOM 697 C CA . THR A 1 89 ? 24.496 -5.856 -12.286 1.00 85.19 89 THR A CA 1
ATOM 698 C C . THR A 1 89 ? 23.082 -5.717 -11.726 1.00 85.19 89 THR A C 1
ATOM 700 O O . THR A 1 89 ? 22.186 -6.369 -12.247 1.00 85.19 89 THR A O 1
ATOM 703 N N . LEU A 1 90 ? 22.900 -4.941 -10.653 1.00 84.50 90 LEU A N 1
ATOM 704 C CA . LEU A 1 90 ? 21.597 -4.677 -10.031 1.00 84.50 90 LEU A CA 1
ATOM 705 C C . LEU A 1 90 ? 21.100 -3.249 -10.288 1.00 84.50 90 LEU A C 1
ATOM 707 O O . LEU A 1 90 ? 20.038 -2.913 -9.797 1.00 84.50 90 LEU A O 1
ATOM 711 N N . GLY A 1 91 ? 21.881 -2.439 -11.011 1.00 88.31 91 GLY A N 1
ATOM 712 C CA . GLY A 1 91 ? 21.637 -1.006 -11.145 1.00 88.31 91 GLY A CA 1
ATOM 713 C C . GLY A 1 91 ? 22.377 -0.160 -10.105 1.00 88.31 91 GLY A C 1
ATOM 714 O O . GLY A 1 91 ? 23.174 -0.686 -9.312 1.00 88.31 91 GLY A O 1
ATOM 715 N N . ASP A 1 92 ? 22.263 1.161 -10.207 1.00 90.12 92 ASP A N 1
ATOM 716 C CA . ASP A 1 92 ? 23.038 2.122 -9.408 1.00 90.12 92 ASP A CA 1
ATOM 717 C C . ASP A 1 92 ? 22.245 2.777 -8.264 1.00 90.12 92 ASP A C 1
ATOM 719 O O . ASP A 1 92 ? 22.799 3.594 -7.516 1.00 90.12 92 ASP A O 1
ATOM 723 N N . GLY A 1 93 ? 21.002 2.335 -8.058 1.00 90.31 93 GLY A N 1
ATOM 724 C CA . GLY A 1 93 ? 20.101 2.803 -7.011 1.00 90.31 93 GLY A CA 1
ATOM 725 C C . GLY A 1 93 ? 19.385 4.106 -7.354 1.00 90.31 93 GLY A C 1
ATOM 726 O O . GLY A 1 93 ? 18.746 4.687 -6.470 1.00 90.31 93 GLY A O 1
ATOM 727 N N . LEU A 1 94 ? 19.514 4.590 -8.589 1.00 92.31 94 LEU A N 1
ATOM 728 C CA . LEU A 1 94 ? 18.839 5.772 -9.102 1.00 92.31 94 LEU A CA 1
ATOM 729 C C . LEU A 1 94 ? 18.149 5.425 -10.417 1.00 92.31 94 LEU A C 1
ATOM 731 O O . LEU A 1 94 ? 18.660 4.655 -11.215 1.00 92.31 94 LEU A O 1
ATOM 735 N N . VAL A 1 95 ? 17.006 6.056 -10.657 1.00 93.19 95 VAL A N 1
ATOM 736 C CA . VAL A 1 95 ? 16.347 5.996 -11.963 1.00 93.19 95 VAL A CA 1
ATOM 737 C C . VAL A 1 95 ? 16.887 7.119 -12.854 1.00 93.19 95 VAL A C 1
ATOM 739 O O . VAL A 1 95 ? 17.200 8.219 -12.378 1.00 93.19 95 VAL A O 1
ATOM 742 N N . SER A 1 96 ? 17.026 6.856 -14.150 1.00 92.31 96 SER A N 1
ATOM 743 C CA . SER A 1 96 ? 17.302 7.831 -15.210 1.00 92.31 96 SER A CA 1
ATOM 744 C C . SER A 1 96 ? 16.056 8.106 -16.060 1.00 92.31 96 SER A C 1
ATOM 746 O O . SER A 1 96 ? 15.088 7.361 -16.027 1.00 92.31 96 SER A O 1
ATOM 748 N N . GLU A 1 97 ? 16.068 9.164 -16.878 1.00 91.06 97 GLU A N 1
ATOM 749 C CA . GLU A 1 97 ? 14.900 9.519 -17.714 1.00 91.06 97 GLU A CA 1
ATOM 750 C C . GLU A 1 97 ? 14.478 8.417 -18.700 1.00 91.06 97 GLU A C 1
ATOM 752 O O . GLU A 1 97 ? 13.346 8.423 -19.166 1.00 91.06 97 GLU A O 1
ATOM 757 N N . VAL A 1 98 ? 15.383 7.502 -19.063 1.00 91.19 98 VAL A N 1
ATOM 758 C CA . VAL A 1 98 ? 15.047 6.374 -19.945 1.00 91.19 98 VAL A CA 1
ATOM 759 C C . VAL A 1 98 ? 14.494 5.175 -19.176 1.00 91.19 98 VAL A C 1
ATOM 761 O O . VAL A 1 98 ? 13.882 4.315 -19.796 1.00 91.19 98 VAL A O 1
ATOM 764 N N . GLU A 1 99 ? 14.723 5.114 -17.865 1.00 93.44 99 GLU A N 1
ATOM 765 C CA . GLU A 1 99 ? 14.288 4.036 -16.970 1.00 93.44 99 GLU A CA 1
ATOM 766 C C . GLU A 1 99 ? 12.922 4.303 -16.326 1.00 93.44 99 GLU A C 1
ATOM 768 O O . GLU A 1 99 ? 12.313 3.355 -15.851 1.00 93.44 99 GLU A O 1
ATOM 773 N N . ASP A 1 100 ? 12.445 5.554 -16.359 1.00 94.06 100 ASP A N 1
ATOM 774 C CA . ASP A 1 100 ? 11.138 6.024 -15.863 1.00 94.06 100 ASP A CA 1
ATOM 775 C C . ASP A 1 100 ? 9.987 5.540 -16.767 1.00 94.06 100 ASP A C 1
ATOM 777 O O . ASP A 1 100 ? 9.391 6.298 -17.540 1.00 94.06 100 ASP A O 1
ATOM 781 N N . VAL A 1 101 ? 9.761 4.228 -16.746 1.00 91.00 101 VAL A N 1
ATOM 782 C CA . VAL A 1 101 ? 8.811 3.493 -17.597 1.00 91.00 101 VAL A CA 1
ATOM 783 C C . VAL A 1 101 ? 7.823 2.663 -16.777 1.00 91.00 101 VAL A C 1
ATOM 785 O O . VAL A 1 101 ? 7.116 1.836 -17.343 1.00 91.00 101 VAL A O 1
ATOM 788 N N . GLY A 1 102 ? 7.825 2.823 -15.455 1.00 91.25 102 GLY A N 1
ATOM 789 C CA . GLY A 1 102 ? 7.077 1.992 -14.532 1.00 91.25 102 GLY A CA 1
ATOM 790 C C . GLY A 1 102 ? 7.657 0.583 -14.355 1.00 91.25 102 GLY A C 1
ATOM 791 O O . GLY A 1 102 ? 8.590 0.120 -15.025 1.00 91.25 102 GLY A O 1
ATOM 792 N N . ILE A 1 103 ? 7.063 -0.156 -13.417 1.00 90.25 103 ILE A N 1
ATOM 793 C CA . ILE A 1 103 ? 7.502 -1.517 -13.072 1.00 90.25 103 ILE A CA 1
ATOM 794 C C . ILE A 1 103 ? 7.229 -2.501 -14.221 1.00 90.25 103 ILE A C 1
ATOM 796 O O . ILE A 1 103 ? 8.027 -3.423 -14.425 1.00 90.25 103 ILE A O 1
ATOM 800 N N . ASP A 1 104 ? 6.172 -2.294 -15.014 1.00 86.62 104 ASP A N 1
ATOM 801 C CA . ASP A 1 104 ? 5.839 -3.160 -16.154 1.00 86.62 104 ASP A CA 1
ATOM 802 C C . ASP A 1 104 ? 6.846 -3.041 -17.319 1.00 86.62 104 ASP A C 1
ATOM 804 O O . ASP A 1 104 ? 7.031 -3.999 -18.084 1.00 86.62 104 ASP A O 1
ATOM 808 N N . GLY A 1 105 ? 7.574 -1.922 -17.387 1.00 88.44 105 GLY A N 1
ATOM 809 C CA . GLY A 1 105 ? 8.622 -1.647 -18.357 1.00 88.44 105 GLY A CA 1
ATOM 810 C C . GLY A 1 105 ? 8.139 -1.080 -19.694 1.00 88.44 105 GLY A C 1
ATOM 811 O O . GLY A 1 105 ? 8.941 -1.031 -20.634 1.00 88.44 105 GLY A O 1
ATOM 812 N N . TRP A 1 106 ? 6.861 -0.727 -19.825 1.00 85.88 106 TRP A N 1
ATOM 813 C CA . TRP A 1 106 ? 6.249 -0.317 -21.086 1.00 85.88 106 TRP A CA 1
ATOM 814 C C . TRP A 1 106 ? 5.867 1.157 -21.050 1.00 85.88 106 TRP A C 1
ATOM 816 O O . TRP A 1 106 ? 5.038 1.592 -20.268 1.00 85.88 106 TRP A O 1
ATOM 826 N N . LEU A 1 107 ? 6.388 1.925 -22.002 1.00 83.69 107 LEU A N 1
ATOM 827 C CA . LEU A 1 107 ? 5.975 3.317 -22.148 1.00 83.69 107 LEU A CA 1
ATOM 828 C C . LEU A 1 107 ? 4.542 3.407 -22.684 1.00 83.69 10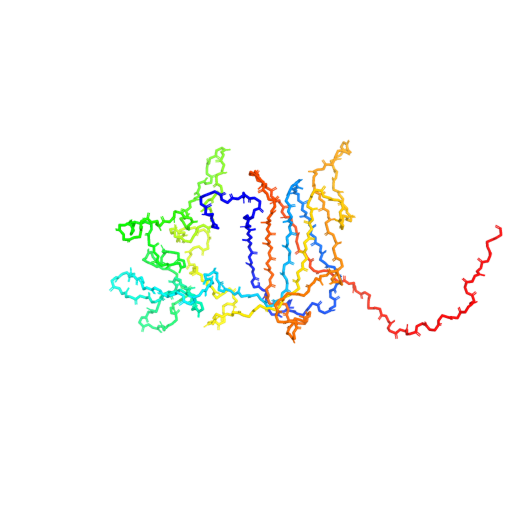7 LEU A C 1
ATOM 830 O O . LEU A 1 107 ? 4.196 2.739 -23.667 1.00 83.69 107 LEU A O 1
ATOM 834 N N . HIS A 1 108 ? 3.763 4.384 -22.218 1.00 79.44 108 HIS A N 1
ATOM 835 C CA . HIS A 1 108 ? 2.427 4.684 -22.740 1.00 79.44 108 HIS A CA 1
ATOM 836 C C . HIS A 1 108 ? 2.418 4.968 -24.253 1.00 79.44 108 HIS A C 1
ATOM 838 O O . HIS A 1 108 ? 1.380 4.889 -24.921 1.00 79.44 108 HIS A O 1
ATOM 844 N N . THR A 1 109 ? 3.562 5.374 -24.816 1.00 74.62 109 THR A N 1
ATOM 845 C CA . THR A 1 109 ? 3.732 5.646 -26.251 1.00 74.62 109 THR A CA 1
ATOM 846 C C . THR A 1 109 ? 3.925 4.383 -27.090 1.00 74.62 109 THR A C 1
ATOM 848 O O . THR A 1 109 ? 3.706 4.432 -28.300 1.00 74.62 109 THR A O 1
ATOM 851 N N . GLN A 1 110 ? 4.244 3.237 -26.479 1.00 69.50 110 GLN A N 1
ATOM 852 C CA . GLN A 1 110 ? 4.404 1.931 -27.139 1.00 69.50 110 GLN A CA 1
ATOM 853 C C . GLN A 1 110 ? 3.059 1.242 -27.455 1.00 69.50 110 GLN A C 1
ATOM 855 O O . GLN A 1 110 ? 3.012 0.063 -27.800 1.00 69.50 110 GLN A O 1
ATOM 860 N N . ARG A 1 111 ? 1.969 2.020 -27.442 1.00 56.19 111 ARG A N 1
ATOM 861 C CA . ARG A 1 111 ? 0.555 1.670 -27.675 1.00 56.19 111 ARG A CA 1
ATOM 862 C C . ARG A 1 111 ? 0.240 0.890 -28.969 1.00 56.19 111 ARG A C 1
ATOM 864 O O . ARG A 1 111 ? -0.895 0.468 -29.151 1.00 56.19 111 ARG A O 1
ATOM 871 N N . ASP A 1 112 ? 1.197 0.710 -29.876 1.00 50.34 112 ASP A N 1
ATOM 872 C CA . ASP A 1 112 ? 0.973 0.123 -31.207 1.00 50.34 112 ASP A CA 1
ATOM 873 C C . ASP A 1 112 ? 1.093 -1.418 -31.268 1.00 50.34 112 ASP A C 1
ATOM 875 O O . ASP A 1 112 ? 0.751 -2.004 -32.297 1.00 50.34 112 ASP A O 1
ATOM 879 N N . THR A 1 113 ? 1.551 -2.109 -30.213 1.00 53.22 113 THR A N 1
ATOM 880 C CA . THR A 1 113 ? 1.735 -3.583 -30.238 1.00 53.22 113 THR A CA 1
ATOM 881 C C . THR A 1 113 ? 0.793 -4.369 -29.328 1.00 53.22 113 THR A C 1
ATOM 883 O O . THR A 1 113 ? 0.466 -5.515 -29.642 1.00 53.22 113 THR A O 1
ATOM 886 N N . LEU A 1 114 ? 0.318 -3.763 -28.241 1.00 52.50 114 LEU A N 1
ATOM 887 C CA . LEU A 1 114 ? -0.665 -4.326 -27.321 1.00 52.50 114 LEU A CA 1
ATOM 888 C C . LEU A 1 114 ? -1.898 -3.429 -27.400 1.00 52.50 114 LEU A C 1
ATOM 890 O O . LEU A 1 114 ? -1.851 -2.284 -26.969 1.00 52.50 114 LEU A O 1
ATOM 894 N N . 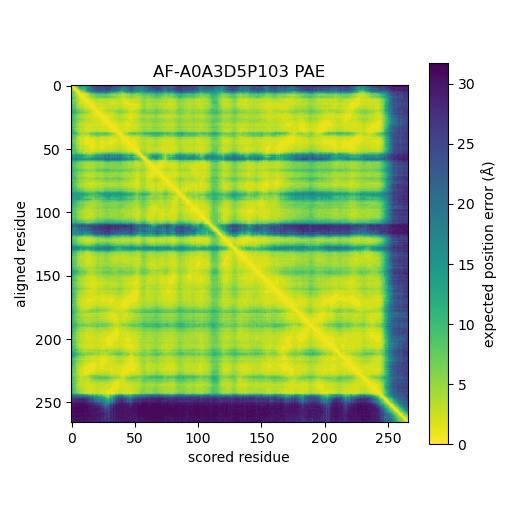ASP A 1 115 ? -2.999 -3.944 -27.952 1.00 47.94 115 ASP A N 1
ATOM 895 C CA . ASP A 1 115 ? -4.288 -3.250 -28.181 1.00 47.94 115 ASP A CA 1
ATOM 896 C C . ASP A 1 115 ? -4.886 -2.602 -26.899 1.00 47.94 115 ASP A C 1
ATOM 898 O O . ASP A 1 115 ? -5.914 -1.929 -26.943 1.00 47.94 115 ASP A O 1
ATOM 902 N N . TRP A 1 116 ? -4.224 -2.793 -25.753 1.00 49.59 116 TRP A N 1
ATOM 903 C CA . TRP A 1 116 ? -4.483 -2.243 -24.434 1.00 49.59 116 TRP A CA 1
ATOM 904 C C . TRP A 1 116 ? -3.156 -2.071 -23.669 1.00 49.59 116 TRP A C 1
ATOM 906 O O . TRP A 1 116 ? -2.743 -2.989 -22.969 1.00 49.59 116 TRP A O 1
ATOM 916 N N . HIS A 1 117 ? -2.495 -0.912 -23.768 1.00 57.03 117 HIS A N 1
ATOM 917 C CA . HIS A 1 117 ? -1.675 -0.428 -22.648 1.00 57.03 117 HIS A CA 1
ATOM 918 C C . HIS A 1 117 ? -2.528 0.570 -21.867 1.00 57.03 117 HIS A C 1
ATOM 920 O O . HIS A 1 117 ? -2.806 1.664 -22.382 1.00 57.03 117 HIS A O 1
ATOM 926 N N . PRO A 1 118 ? -3.081 0.187 -20.706 1.00 59.03 118 PRO A N 1
ATOM 927 C CA . PRO A 1 118 ? -3.872 1.100 -19.906 1.00 59.03 118 PRO A CA 1
ATOM 928 C C . PRO A 1 118 ? -2.973 2.221 -19.391 1.00 59.03 118 PRO A C 1
ATOM 930 O O . PRO A 1 118 ? -1.871 1.969 -18.939 1.00 59.03 118 PRO A O 1
ATOM 933 N N . SER A 1 119 ? -3.461 3.456 -19.398 1.00 67.62 119 SER A N 1
ATOM 934 C CA . SER A 1 119 ? -2.785 4.616 -18.804 1.00 67.62 119 SER A CA 1
ATOM 935 C C . SER A 1 119 ? -2.783 4.585 -17.263 1.00 67.62 119 SER A C 1
ATOM 937 O O . SER A 1 119 ? -3.000 5.621 -16.638 1.00 67.62 119 SER A O 1
ATOM 939 N N . TRP A 1 120 ? -2.734 3.403 -16.646 1.00 75.25 120 TRP A N 1
ATOM 940 C CA . TRP A 1 120 ? -3.015 3.215 -15.215 1.00 75.25 120 TRP A CA 1
ATOM 941 C C . TRP A 1 120 ? -1.809 3.479 -14.326 1.00 75.25 120 TRP A C 1
ATOM 943 O O . TRP A 1 120 ? -1.983 3.826 -13.162 1.00 75.25 120 TRP A O 1
ATOM 953 N N . ASP A 1 121 ? -0.620 3.328 -14.878 1.00 86.81 121 ASP A N 1
ATOM 954 C CA . ASP A 1 121 ? 0.664 3.601 -14.256 1.00 86.81 121 ASP A CA 1
ATOM 955 C C . ASP A 1 121 ? 1.216 4.985 -14.629 1.00 86.81 121 ASP A C 1
ATOM 957 O O . ASP A 1 121 ? 2.206 5.403 -14.045 1.00 86.81 121 ASP A O 1
ATOM 961 N N . LEU A 1 122 ? 0.559 5.741 -15.517 1.00 90.50 122 LEU A N 1
ATOM 962 C CA . LEU A 1 122 ? 0.955 7.113 -15.832 1.00 90.50 122 LEU A CA 1
ATOM 963 C C . LEU A 1 122 ? 0.877 8.032 -14.613 1.00 90.50 122 LEU A C 1
ATOM 965 O O . LEU A 1 122 ? -0.180 8.186 -13.993 1.00 90.50 122 LEU A O 1
ATOM 969 N N . TRP A 1 123 ? 1.972 8.732 -14.345 1.00 93.88 123 TRP A N 1
ATOM 970 C CA . TRP A 1 123 ? 2.049 9.760 -13.324 1.00 93.88 123 TRP A CA 1
ATOM 971 C C . TRP A 1 123 ? 1.536 11.116 -13.822 1.00 93.88 123 TRP A C 1
ATOM 973 O O . TRP A 1 123 ? 1.871 11.599 -14.908 1.00 93.88 123 TRP A O 1
ATOM 983 N N . SER A 1 124 ? 0.726 11.785 -12.999 1.00 91.94 124 SER A N 1
ATOM 984 C CA . SER A 1 124 ? 0.349 13.183 -13.213 1.00 91.94 124 SER A CA 1
ATOM 985 C C . SER A 1 124 ? -0.067 13.858 -11.912 1.00 91.94 124 SER A C 1
ATOM 987 O O . SER A 1 124 ? -0.905 13.344 -11.167 1.00 91.94 124 SER A O 1
ATOM 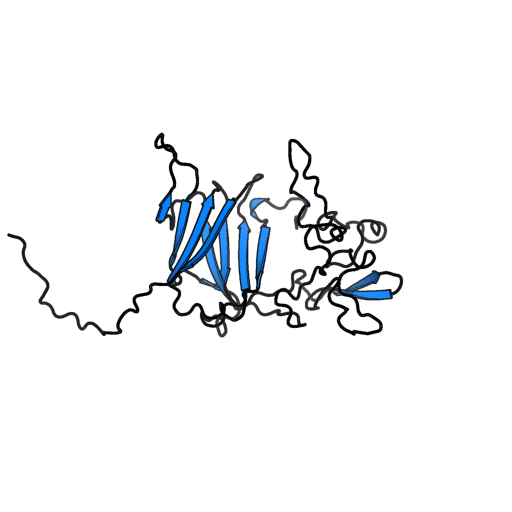989 N N . PHE A 1 125 ? 0.480 15.049 -11.655 1.00 92.25 125 PHE A N 1
ATOM 990 C CA . PHE A 1 125 ? 0.101 15.862 -10.506 1.00 92.25 125 PHE A CA 1
ATOM 991 C C . PHE A 1 125 ? 0.301 17.361 -10.768 1.00 92.25 125 PHE A C 1
ATOM 993 O O . PHE A 1 125 ? 1.392 17.801 -11.125 1.00 92.25 125 PHE A O 1
ATOM 1000 N N . GLU A 1 126 ? -0.747 18.160 -10.544 1.00 89.50 126 GLU A N 1
ATOM 1001 C CA . GLU A 1 126 ? -0.701 19.625 -10.640 1.00 89.50 126 GLU A CA 1
ATOM 1002 C C . GLU A 1 126 ? -1.150 20.262 -9.310 1.00 89.50 126 GLU A C 1
ATOM 1004 O O . GLU A 1 126 ? -2.351 20.325 -9.019 1.00 89.50 126 GLU A O 1
ATOM 1009 N N . PRO A 1 127 ? -0.211 20.751 -8.478 1.00 87.06 127 PRO A N 1
ATOM 1010 C CA . PRO A 1 127 ? -0.524 21.252 -7.142 1.00 87.06 127 PRO A CA 1
ATOM 1011 C C . PRO A 1 127 ? -1.168 22.649 -7.126 1.00 87.06 127 PRO A C 1
ATOM 1013 O O . PRO A 1 127 ? -1.626 23.088 -6.071 1.00 87.06 127 PRO A O 1
ATOM 1016 N N . SER A 1 128 ? -1.186 23.384 -8.246 1.00 83.44 128 SER A N 1
ATOM 1017 C CA . SER A 1 128 ? -1.579 24.806 -8.275 1.00 83.44 128 SER A CA 1
ATOM 1018 C C . SER A 1 128 ? -3.050 25.088 -8.638 1.00 83.44 128 SER A C 1
ATOM 1020 O O . SER A 1 128 ? -3.445 26.248 -8.792 1.00 83.44 128 SER A O 1
ATOM 1022 N N . GLY A 1 129 ? -3.890 24.054 -8.733 1.00 78.62 129 GLY A N 1
ATOM 1023 C CA . GLY A 1 129 ? -5.317 24.168 -9.060 1.00 78.62 129 GLY A CA 1
ATOM 1024 C C . GLY A 1 129 ? -6.246 24.444 -7.865 1.00 78.62 129 GLY A C 1
ATOM 1025 O O . GLY A 1 129 ? -5.918 24.191 -6.711 1.00 78.62 129 GLY A O 1
ATOM 1026 N N . THR A 1 130 ? -7.468 24.923 -8.139 1.00 81.75 130 THR A N 1
ATOM 1027 C CA . THR A 1 130 ? -8.542 25.017 -7.123 1.00 81.75 130 THR A CA 1
ATOM 1028 C C . THR A 1 130 ? -9.161 23.661 -6.786 1.00 81.75 130 THR A C 1
ATOM 1030 O O . THR A 1 130 ? -9.720 23.496 -5.707 1.00 81.75 130 THR A O 1
ATOM 1033 N N . ASN A 1 131 ? -9.063 22.710 -7.718 1.00 85.00 131 ASN A N 1
ATOM 1034 C CA . ASN A 1 131 ? -9.397 21.305 -7.535 1.00 85.00 131 ASN A CA 1
ATOM 1035 C C . ASN A 1 131 ? -8.112 20.528 -7.800 1.00 85.00 131 ASN A C 1
ATOM 1037 O O . ASN A 1 131 ? -7.731 20.366 -8.957 1.00 85.00 131 ASN A O 1
ATOM 1041 N N . ILE A 1 132 ? -7.421 20.139 -6.732 1.00 88.12 132 ILE A N 1
ATOM 1042 C CA . ILE A 1 132 ? -6.210 19.331 -6.848 1.00 88.12 132 ILE A CA 1
ATOM 1043 C C . ILE A 1 132 ? -6.646 17.908 -7.195 1.00 88.12 132 ILE A C 1
ATOM 1045 O O . ILE A 1 132 ? -7.448 17.311 -6.473 1.00 88.12 132 ILE A O 1
ATOM 1049 N N . ASP A 1 133 ? -6.154 17.405 -8.322 1.00 88.81 133 ASP A N 1
ATOM 1050 C CA . ASP A 1 133 ? -6.409 16.048 -8.788 1.00 88.81 133 ASP A CA 1
ATOM 1051 C C . ASP A 1 133 ? -5.284 15.125 -8.307 1.00 88.81 133 ASP A C 1
ATOM 1053 O O . ASP A 1 133 ? -4.114 15.348 -8.611 1.00 88.81 133 ASP A O 1
ATOM 1057 N N . TYR A 1 134 ? -5.652 14.110 -7.529 1.00 90.50 134 TYR A N 1
ATOM 1058 C CA . TYR A 1 134 ? -4.733 13.115 -6.971 1.00 90.50 134 TYR A CA 1
ATOM 1059 C C . TYR A 1 134 ? -4.847 11.755 -7.673 1.00 90.50 134 TYR A C 1
ATOM 1061 O O . TYR A 1 134 ? -4.223 10.794 -7.236 1.00 90.50 134 TYR A O 1
ATOM 1069 N N . THR A 1 135 ? -5.654 11.637 -8.732 1.00 88.62 135 THR A N 1
ATOM 1070 C CA . THR A 1 135 ? -5.982 10.341 -9.355 1.00 88.62 135 THR A CA 1
ATOM 1071 C C . THR A 1 135 ? -4.778 9.602 -9.937 1.00 88.62 135 THR A C 1
ATOM 1073 O O . THR A 1 135 ? -4.795 8.378 -9.952 1.00 88.62 135 THR A O 1
ATOM 1076 N N . HIS A 1 136 ? -3.739 10.328 -10.358 1.00 91.25 136 HIS A N 1
ATOM 1077 C CA . HIS A 1 136 ? -2.540 9.784 -11.008 1.00 91.25 136 HIS A CA 1
ATOM 1078 C C . HIS A 1 136 ? -1.249 10.128 -10.243 1.00 91.25 136 HIS A C 1
ATOM 1080 O O . HIS A 1 136 ? -0.153 10.049 -10.787 1.00 91.25 136 HIS A O 1
ATOM 1086 N N . VAL A 1 137 ? -1.349 10.531 -8.969 1.00 92.38 137 VAL A N 1
ATOM 1087 C CA . VAL A 1 137 ? -0.170 10.956 -8.185 1.00 92.38 137 VAL A CA 1
ATOM 1088 C C . VAL A 1 137 ? 0.764 9.793 -7.822 1.00 92.38 137 VAL A C 1
ATOM 1090 O O . VAL A 1 137 ? 1.939 10.025 -7.561 1.00 92.38 137 VAL A O 1
ATOM 1093 N N . ASN A 1 138 ? 0.244 8.560 -7.827 1.00 91.44 138 ASN A N 1
ATOM 1094 C CA . ASN A 1 138 ? 0.974 7.328 -7.508 1.00 91.44 138 ASN A CA 1
ATOM 1095 C C . ASN A 1 138 ? 1.343 6.512 -8.766 1.00 91.44 138 ASN A C 1
ATOM 1097 O O . ASN A 1 138 ? 1.554 5.308 -8.655 1.00 91.44 138 ASN A O 1
ATOM 1101 N N . GLY A 1 139 ? 1.321 7.123 -9.956 1.00 92.25 139 GLY A N 1
ATOM 1102 C CA . GLY A 1 139 ? 1.786 6.464 -11.179 1.00 92.25 139 GLY A CA 1
ATOM 1103 C C . GLY A 1 139 ? 3.296 6.205 -11.143 1.00 92.25 139 GLY A C 1
ATOM 1104 O O . GLY A 1 139 ? 4.032 6.995 -10.545 1.00 92.25 139 GLY A O 1
ATOM 1105 N N . GLY A 1 140 ? 3.723 5.105 -11.763 1.00 91.88 140 GLY A N 1
ATOM 1106 C CA . GLY A 1 140 ? 5.128 4.734 -11.923 1.00 91.88 140 GLY A CA 1
ATOM 1107 C C . GLY A 1 140 ? 5.777 5.358 -13.159 1.00 91.88 140 GLY A C 1
ATOM 1108 O O . GLY A 1 140 ? 6.854 5.916 -13.063 1.00 91.88 140 GLY A O 1
ATOM 1109 N 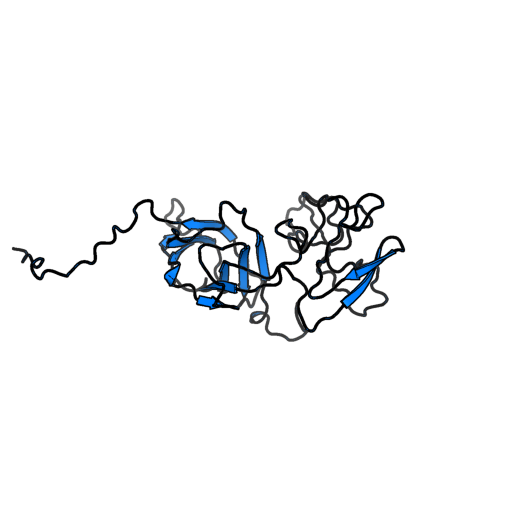N . GLU A 1 141 ? 5.095 5.373 -14.308 1.00 92.75 141 GLU A N 1
ATOM 1110 C CA . GLU A 1 141 ? 5.645 5.958 -15.536 1.00 92.75 141 GLU A CA 1
ATOM 1111 C C . GLU A 1 141 ? 5.579 7.493 -15.513 1.00 92.75 141 GLU A C 1
ATOM 1113 O O . GLU A 1 141 ? 4.509 8.096 -15.364 1.00 92.75 141 GLU A O 1
ATOM 1118 N N . GLY A 1 142 ? 6.707 8.147 -15.777 1.00 93.50 142 GLY A N 1
ATOM 1119 C CA . GLY A 1 142 ? 6.803 9.599 -15.912 1.00 93.50 142 GLY A CA 1
ATOM 1120 C C . GLY A 1 142 ? 6.943 10.330 -14.575 1.00 93.50 142 GLY A C 1
ATOM 1121 O O . GLY A 1 142 ? 6.741 11.552 -14.523 1.00 93.50 142 GLY A O 1
ATOM 1122 N N . ASN A 1 143 ? 7.240 9.612 -13.489 1.00 94.62 143 ASN A N 1
ATOM 1123 C CA . ASN A 1 143 ? 7.312 10.166 -12.142 1.00 94.62 143 ASN A CA 1
ATOM 1124 C C . ASN A 1 143 ? 8.715 10.689 -11.775 1.00 94.62 143 ASN A C 1
ATOM 1126 O O . ASN A 1 143 ? 8.885 11.247 -10.690 1.00 94.62 143 ASN A O 1
ATOM 1130 N N . PHE A 1 144 ? 9.698 10.636 -12.682 1.00 95.25 144 PHE A N 1
ATOM 1131 C CA . PHE A 1 144 ? 11.111 10.956 -12.419 1.00 95.25 144 PHE A CA 1
ATOM 1132 C C . PHE A 1 144 ? 11.383 12.319 -11.752 1.00 95.25 144 PHE A C 1
ATOM 1134 O O . PHE A 1 144 ? 12.364 12.529 -11.023 1.00 95.25 144 PHE A O 1
ATOM 1141 N N . ASN A 1 145 ? 10.538 13.311 -12.043 1.00 93.06 145 ASN A N 1
ATOM 1142 C CA . ASN A 1 145 ? 10.644 14.663 -11.481 1.00 93.06 145 ASN A CA 1
ATOM 1143 C C . ASN A 1 145 ? 9.704 14.911 -10.289 1.00 93.06 145 ASN A C 1
ATOM 1145 O O . ASN A 1 145 ? 9.695 16.022 -9.749 1.00 93.06 145 ASN A O 1
ATOM 1149 N N . ALA A 1 146 ? 8.931 13.907 -9.874 1.00 93.00 146 ALA A N 1
ATOM 1150 C CA . ALA A 1 146 ? 8.130 13.935 -8.662 1.00 93.00 146 ALA A CA 1
ATOM 1151 C C . ALA A 1 146 ? 9.017 13.882 -7.407 1.00 93.00 146 ALA A C 1
ATOM 1153 O O . ALA A 1 146 ? 10.205 13.547 -7.442 1.00 93.00 146 ALA A O 1
ATOM 1154 N N . GLU A 1 147 ? 8.432 14.219 -6.260 1.00 90.44 147 GLU A N 1
ATOM 1155 C CA . GLU A 1 147 ? 9.105 14.033 -4.978 1.00 90.44 147 GLU A CA 1
ATOM 1156 C C . GLU A 1 147 ? 9.358 12.538 -4.741 1.00 90.44 147 GLU A C 1
ATOM 1158 O O . GLU A 1 147 ? 8.421 11.754 -4.670 1.00 90.44 147 GLU A O 1
ATOM 1163 N N . GLY A 1 148 ? 10.629 12.147 -4.632 1.00 89.38 148 GLY A N 1
ATOM 1164 C CA . GLY A 1 148 ? 11.018 10.743 -4.471 1.00 89.38 148 GLY A CA 1
ATOM 1165 C C . GLY A 1 148 ? 11.253 9.984 -5.780 1.00 89.38 148 GLY A C 1
ATOM 1166 O O . GLY A 1 148 ? 11.974 8.996 -5.736 1.00 89.38 148 GLY A O 1
ATOM 1167 N N . GLY A 1 149 ? 10.813 10.497 -6.934 1.00 92.69 149 GLY A N 1
ATOM 1168 C CA . GLY A 1 149 ? 10.954 9.832 -8.244 1.00 92.69 149 GLY A CA 1
ATOM 1169 C C . GLY A 1 149 ? 12.384 9.740 -8.793 1.00 92.69 149 GLY A C 1
ATOM 1170 O O . GLY A 1 149 ? 12.593 9.425 -9.948 1.00 92.69 149 GLY A O 1
ATOM 1171 N N . ARG A 1 150 ? 13.411 10.059 -7.996 1.00 93.88 150 ARG A N 1
ATOM 1172 C CA . ARG A 1 150 ? 14.817 9.759 -8.341 1.00 93.88 150 ARG A CA 1
ATOM 1173 C C . ARG A 1 150 ? 15.260 8.390 -7.840 1.00 93.88 150 ARG A C 1
ATOM 1175 O O . ARG A 1 150 ? 16.358 7.960 -8.184 1.00 93.88 150 ARG A O 1
ATOM 1182 N N . TYR A 1 151 ? 14.429 7.746 -7.029 1.00 93.94 151 TYR A N 1
ATOM 1183 C CA . TYR A 1 151 ? 14.581 6.353 -6.656 1.00 93.94 151 TYR A CA 1
ATOM 1184 C C . TYR A 1 151 ? 13.718 5.497 -7.586 1.00 93.94 151 TYR A C 1
ATOM 1186 O O . TYR A 1 151 ? 12.628 5.940 -7.932 1.00 93.94 151 TYR A O 1
ATOM 1194 N N . PRO A 1 152 ? 14.207 4.314 -7.978 1.00 94.12 152 PRO A N 1
ATOM 1195 C CA . PRO A 1 152 ? 13.500 3.423 -8.888 1.00 94.12 152 PRO A CA 1
ATOM 1196 C C . PRO A 1 152 ? 12.214 2.889 -8.258 1.00 94.12 152 PRO A C 1
ATOM 1198 O O . PRO A 1 152 ? 12.219 2.489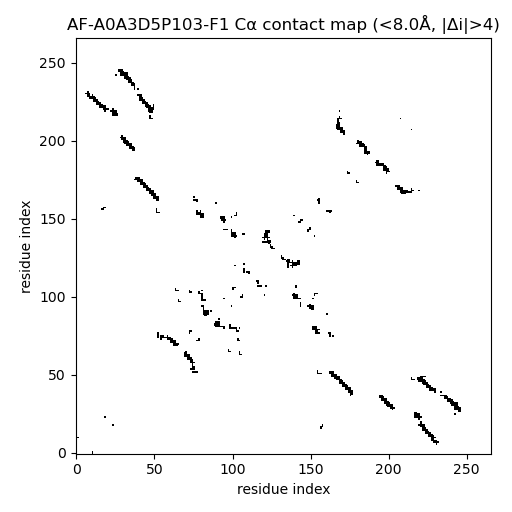 -7.085 1.00 94.12 152 PRO A O 1
ATOM 1201 N N . ASP A 1 153 ? 11.149 2.794 -9.052 1.00 94.50 153 ASP A N 1
ATOM 1202 C CA . ASP A 1 153 ? 10.009 1.963 -8.690 1.00 94.50 153 ASP A CA 1
ATOM 1203 C C . ASP A 1 153 ? 10.401 0.483 -8.785 1.00 94.50 153 ASP A C 1
ATOM 1205 O O . ASP A 1 153 ? 10.997 0.019 -9.762 1.00 94.50 153 ASP A O 1
ATOM 1209 N N . THR A 1 154 ? 10.117 -0.272 -7.723 1.00 94.44 154 THR A N 1
ATOM 1210 C CA . THR A 1 154 ? 10.611 -1.643 -7.565 1.00 94.44 154 THR A CA 1
ATOM 1211 C C . THR A 1 154 ? 9.706 -2.488 -6.681 1.00 94.44 154 THR A C 1
ATOM 1213 O O . THR A 1 154 ? 9.103 -1.999 -5.723 1.00 94.44 154 THR A O 1
ATOM 1216 N N . GLU A 1 155 ? 9.665 -3.786 -6.970 1.00 94.31 155 GLU A N 1
ATOM 1217 C CA . GLU A 1 155 ? 9.063 -4.796 -6.100 1.00 94.31 155 GLU A CA 1
ATOM 1218 C C . GLU A 1 155 ? 9.983 -5.196 -4.929 1.00 94.31 155 GLU A C 1
ATOM 1220 O O . GLU A 1 155 ? 9.565 -5.931 -4.049 1.00 94.31 155 GLU A O 1
ATOM 1225 N N . ASP A 1 156 ? 11.218 -4.694 -4.835 1.00 94.31 156 ASP A N 1
ATOM 1226 C CA . ASP A 1 156 ? 12.075 -4.891 -3.650 1.00 94.31 156 ASP A CA 1
ATOM 1227 C C . ASP A 1 156 ? 11.769 -3.843 -2.566 1.00 94.31 156 ASP A C 1
ATOM 1229 O O . ASP A 1 156 ? 12.565 -2.951 -2.253 1.00 94.31 156 ASP A O 1
ATOM 1233 N N . LEU A 1 157 ? 10.578 -3.934 -1.973 1.00 94.56 157 LEU A N 1
ATOM 1234 C CA . LEU A 1 157 ? 10.069 -2.944 -1.016 1.00 94.56 157 LEU A CA 1
ATOM 1235 C C . LEU A 1 157 ? 10.895 -2.864 0.271 1.00 94.56 157 LEU A C 1
ATOM 1237 O O . LEU A 1 157 ? 10.800 -1.882 1.018 1.00 94.56 157 LEU A O 1
ATOM 1241 N N . ASN A 1 158 ? 11.656 -3.910 0.590 1.00 93.81 158 ASN A N 1
ATOM 1242 C CA . ASN A 1 158 ? 12.520 -3.953 1.764 1.00 93.81 158 ASN A CA 1
ATOM 1243 C C . ASN A 1 158 ? 14.017 -3.757 1.459 1.00 93.81 158 ASN A C 1
ATOM 1245 O O . ASN A 1 158 ? 14.820 -3.748 2.397 1.00 93.81 158 ASN A O 1
ATOM 1249 N N . ASN A 1 159 ? 14.364 -3.499 0.194 1.00 92.06 159 ASN A N 1
ATOM 1250 C CA . ASN A 1 159 ? 15.709 -3.196 -0.295 1.00 92.06 159 ASN A CA 1
ATOM 1251 C C . ASN A 1 159 ? 16.747 -4.268 0.095 1.00 92.06 159 ASN A C 1
ATOM 1253 O O . ASN A 1 159 ? 17.826 -3.959 0.619 1.00 92.06 159 ASN A O 1
ATOM 1257 N N . ASN A 1 160 ? 16.391 -5.546 -0.075 1.00 92.31 160 ASN A N 1
ATOM 1258 C CA . ASN A 1 160 ? 17.266 -6.687 0.215 1.00 92.31 160 ASN A CA 1
ATOM 1259 C C . ASN A 1 160 ? 17.895 -7.325 -1.039 1.00 92.31 160 ASN A C 1
ATOM 1261 O O . ASN A 1 160 ? 18.701 -8.255 -0.910 1.00 92.31 160 ASN A O 1
ATOM 1265 N N . GLY A 1 161 ? 17.567 -6.814 -2.225 1.00 90.88 161 GLY A N 1
ATOM 1266 C CA . GLY A 1 161 ? 18.035 -7.268 -3.529 1.00 90.88 161 GLY A CA 1
ATOM 1267 C C . GLY A 1 161 ? 17.336 -8.524 -4.055 1.00 90.88 161 GLY A C 1
ATOM 1268 O O . GLY A 1 161 ? 17.865 -9.165 -4.968 1.00 90.88 161 GLY A O 1
ATOM 1269 N N . ALA A 1 162 ? 16.207 -8.930 -3.474 1.00 92.56 162 ALA A N 1
ATOM 1270 C CA . ALA A 1 162 ? 15.471 -10.127 -3.858 1.00 92.56 162 ALA A CA 1
ATOM 1271 C C . ALA A 1 162 ? 13.955 -9.935 -3.739 1.00 92.56 162 ALA A C 1
ATOM 1273 O O . ALA A 1 162 ? 13.468 -9.266 -2.842 1.00 92.56 162 ALA A O 1
ATOM 1274 N N . LEU A 1 163 ? 13.214 -10.614 -4.615 1.00 93.81 163 LEU A N 1
ATOM 1275 C CA . LEU A 1 163 ? 11.758 -10.672 -4.544 1.00 93.81 163 LEU A CA 1
ATOM 1276 C C . LEU A 1 163 ? 11.310 -11.612 -3.412 1.00 93.81 163 LEU A C 1
ATOM 1278 O O . LEU A 1 163 ? 11.530 -12.831 -3.489 1.00 93.81 163 LEU A O 1
ATOM 1282 N N . ASP A 1 164 ? 10.637 -11.083 -2.390 1.00 95.19 164 ASP A N 1
ATOM 1283 C CA . ASP A 1 164 ? 9.958 -11.898 -1.382 1.00 95.19 164 ASP A CA 1
ATOM 1284 C C . ASP A 1 164 ? 8.554 -12.308 -1.882 1.00 95.19 164 ASP A C 1
ATOM 1286 O O . ASP A 1 164 ? 7.632 -11.506 -1.919 1.00 95.19 164 ASP A O 1
ATOM 1290 N N . THR A 1 165 ? 8.342 -13.587 -2.218 1.00 93.94 165 THR A N 1
ATOM 1291 C CA . THR A 1 165 ? 7.049 -14.094 -2.757 1.00 93.94 165 THR A CA 1
ATOM 1292 C C . THR A 1 165 ? 6.155 -14.787 -1.724 1.00 93.94 165 THR A C 1
ATOM 1294 O O . THR A 1 165 ? 5.101 -15.353 -2.034 1.00 93.94 165 THR A O 1
ATOM 1297 N N . LYS A 1 166 ? 6.584 -14.824 -0.458 1.00 94.88 166 LYS A N 1
ATOM 1298 C CA . LYS A 1 166 ? 5.910 -15.615 0.574 1.00 94.88 166 LYS A CA 1
ATOM 1299 C C . LYS A 1 166 ? 4.700 -14.883 1.151 1.00 94.88 166 LYS A C 1
ATOM 1301 O O . LYS A 1 166 ? 4.850 -13.841 1.774 1.00 94.88 166 LYS A O 1
ATOM 1306 N N . ASN A 1 167 ? 3.537 -15.532 1.085 1.00 96.44 167 ASN A N 1
ATOM 1307 C CA . ASN A 1 167 ? 2.330 -15.127 1.804 1.00 96.44 167 ASN A CA 1
ATOM 1308 C C . ASN A 1 167 ? 2.124 -15.987 3.062 1.00 96.44 167 ASN A C 1
ATOM 1310 O O . ASN A 1 167 ? 1.833 -17.182 2.974 1.00 96.44 167 ASN A O 1
ATOM 1314 N N . ALA A 1 168 ? 2.300 -15.373 4.228 1.00 98.00 168 ALA A N 1
ATOM 1315 C CA . ALA A 1 168 ? 2.029 -15.921 5.555 1.00 98.00 168 ALA A CA 1
ATOM 1316 C C . ALA A 1 168 ? 1.761 -14.743 6.503 1.00 98.00 168 ALA A C 1
ATOM 1318 O O . ALA A 1 168 ? 2.700 -14.149 7.044 1.00 98.00 168 ALA A O 1
ATOM 1319 N N . TYR A 1 169 ? 0.495 -14.355 6.641 1.00 98.50 169 TYR A N 1
ATOM 1320 C CA . TYR A 1 169 ? 0.116 -13.119 7.323 1.00 98.50 169 TYR A CA 1
ATOM 1321 C C . TYR A 1 169 ? -1.161 -13.270 8.146 1.00 98.50 169 TYR A C 1
ATOM 1323 O O . TYR A 1 169 ? -1.989 -14.150 7.907 1.00 98.50 169 TYR A O 1
ATOM 1331 N N . PHE A 1 170 ? -1.284 -12.400 9.142 1.00 98.69 170 PHE A N 1
ATOM 1332 C CA . PHE A 1 170 ? -2.510 -12.142 9.877 1.00 98.69 170 PHE A CA 1
ATOM 1333 C C . PHE A 1 170 ? -3.359 -11.149 9.089 1.00 98.69 170 PHE A C 1
ATOM 1335 O O . PHE A 1 170 ? -2.805 -10.202 8.535 1.00 98.69 170 PHE A O 1
ATOM 1342 N N . THR A 1 171 ? -4.673 -11.337 9.048 1.00 98.69 171 THR A N 1
ATOM 1343 C CA . THR A 1 171 ? -5.606 -10.448 8.348 1.00 98.69 171 THR A CA 1
ATOM 1344 C C . THR A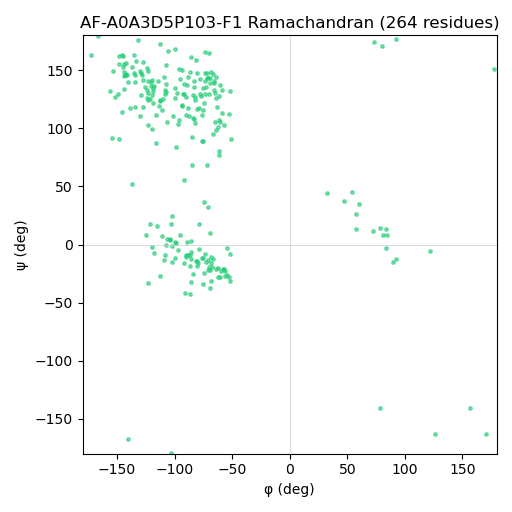 1 171 ? -6.818 -10.133 9.217 1.00 98.69 171 THR A C 1
ATOM 1346 O O . THR A 1 171 ? -7.264 -10.968 10.005 1.00 98.69 171 THR A O 1
ATOM 1349 N N . ILE A 1 172 ? -7.338 -8.918 9.094 1.00 98.25 172 ILE A N 1
ATOM 1350 C CA . ILE A 1 172 ? -8.601 -8.499 9.700 1.00 98.25 172 ILE A CA 1
ATOM 1351 C C . ILE A 1 172 ? -9.349 -7.594 8.732 1.00 98.25 172 ILE A C 1
ATOM 1353 O O . ILE A 1 172 ? -8.735 -6.773 8.048 1.00 98.25 172 ILE A O 1
ATOM 1357 N N . SER A 1 173 ? -10.675 -7.686 8.749 1.00 97.75 173 SER A N 1
ATOM 1358 C CA . SER A 1 173 ? -11.560 -6.798 8.007 1.00 97.75 173 SER A CA 1
ATOM 1359 C C . SER A 1 173 ? -12.484 -6.029 8.949 1.00 97.75 173 SER A C 1
ATOM 1361 O O . SER A 1 173 ? -13.111 -6.615 9.830 1.00 97.75 173 SER A O 1
ATOM 1363 N N . VAL A 1 174 ? -12.628 -4.724 8.731 1.00 96.56 174 VAL A N 1
ATOM 1364 C CA . VAL A 1 174 ? -13.536 -3.849 9.483 1.00 96.56 174 VAL A CA 1
ATOM 1365 C C . VAL A 1 174 ? -14.487 -3.163 8.509 1.00 96.56 174 VAL A C 1
ATOM 1367 O O . VAL A 1 174 ? -14.069 -2.500 7.561 1.00 96.56 174 VAL A O 1
ATOM 1370 N N . ASP A 1 175 ? -15.787 -3.325 8.735 1.00 95.19 175 ASP A N 1
ATOM 1371 C CA . ASP A 1 175 ? -16.821 -2.656 7.949 1.00 95.19 175 ASP A CA 1
ATOM 1372 C C . ASP A 1 175 ? -17.001 -1.214 8.440 1.00 95.19 175 ASP A C 1
ATOM 1374 O O . ASP A 1 175 ? -17.405 -0.986 9.582 1.00 95.19 175 ASP A O 1
ATOM 1378 N N . LEU A 1 176 ? -16.722 -0.224 7.589 1.00 92.38 176 LEU A N 1
ATOM 1379 C CA . LEU A 1 176 ? -16.782 1.188 7.986 1.00 92.38 176 LEU A CA 1
ATOM 1380 C C . LEU A 1 176 ? -18.217 1.707 8.172 1.00 92.38 176 LEU A C 1
ATOM 1382 O O . LEU A 1 176 ? -18.404 2.769 8.786 1.00 92.38 176 LEU A O 1
ATOM 1386 N N . SER A 1 177 ? -19.215 0.970 7.667 1.00 90.25 177 SER A N 1
ATOM 1387 C CA . SER A 1 177 ? -20.641 1.270 7.844 1.00 90.25 177 SER A CA 1
ATOM 1388 C C . SER A 1 177 ? -21.187 0.803 9.196 1.00 90.25 177 SER A C 1
ATOM 1390 O O . SER A 1 177 ? -22.242 1.276 9.627 1.00 90.25 177 SER A O 1
ATOM 1392 N N . GLN A 1 178 ? -20.473 -0.106 9.865 1.00 91.31 178 GLN A N 1
ATOM 1393 C CA . GLN A 1 178 ? -20.834 -0.641 11.172 1.00 91.31 178 GLN A CA 1
ATOM 1394 C C . GLN A 1 178 ? -20.050 0.054 12.294 1.00 91.31 178 GLN A C 1
ATOM 1396 O O . GLN A 1 178 ? -19.100 0.807 12.067 1.00 91.31 178 GLN A O 1
ATOM 1401 N N . ASP A 1 179 ? -20.480 -0.199 13.529 1.00 91.12 179 ASP A N 1
ATOM 1402 C CA . ASP A 1 179 ? -19.851 0.322 14.748 1.00 91.12 179 ASP A CA 1
ATOM 1403 C C . ASP A 1 179 ? -18.987 -0.743 15.455 1.00 91.12 179 ASP A C 1
ATOM 1405 O O . ASP A 1 179 ? -18.716 -0.655 16.656 1.00 91.12 179 ASP A O 1
ATOM 1409 N N . ASP A 1 180 ? -18.511 -1.729 14.695 1.00 92.12 180 ASP A N 1
ATOM 1410 C CA . ASP A 1 180 ? -17.612 -2.769 15.184 1.00 92.12 180 ASP A CA 1
ATOM 1411 C C . ASP A 1 180 ? -16.231 -2.188 15.507 1.00 92.12 180 ASP A C 1
ATOM 1413 O O . ASP A 1 180 ? -15.700 -1.337 14.792 1.00 92.12 180 ASP A O 1
ATOM 1417 N N . TYR A 1 181 ? -15.648 -2.639 16.622 1.00 95.62 181 TYR A N 1
ATOM 1418 C CA . TYR A 1 181 ? -14.320 -2.223 17.094 1.00 95.62 181 TYR A CA 1
ATOM 1419 C C . TYR A 1 181 ? -14.149 -0.706 17.330 1.00 95.62 181 TYR A C 1
ATOM 1421 O O . TYR A 1 181 ? -13.027 -0.230 17.521 1.00 95.62 181 TYR A O 1
ATOM 1429 N N . ILE A 1 182 ? -15.235 0.078 17.369 1.00 96.19 182 ILE A N 1
ATOM 1430 C CA . ILE A 1 182 ? -15.165 1.523 17.615 1.00 96.19 182 ILE A CA 1
ATOM 1431 C C . ILE A 1 182 ? -14.923 1.799 19.103 1.00 96.19 182 ILE A C 1
ATOM 1433 O O . ILE A 1 182 ? -15.800 1.617 19.946 1.00 96.19 182 ILE A O 1
ATOM 1437 N N . ALA A 1 183 ? -13.736 2.312 19.419 1.00 96.25 183 ALA A N 1
ATOM 1438 C CA . ALA A 1 183 ? -13.321 2.668 20.776 1.00 96.25 183 ALA A CA 1
ATOM 1439 C C . ALA A 1 183 ? -13.443 4.172 21.081 1.00 96.25 183 ALA A C 1
ATOM 1441 O O . ALA A 1 183 ? -13.341 4.583 22.238 1.00 96.25 183 ALA A O 1
ATOM 1442 N N . GLY A 1 184 ? -13.665 5.015 20.068 1.00 96.06 184 GLY A N 1
ATOM 1443 C CA . GLY A 1 184 ? -13.780 6.460 20.261 1.00 96.06 184 GLY A CA 1
ATOM 1444 C C . GLY A 1 184 ? -14.205 7.225 19.012 1.00 96.06 184 GLY A C 1
ATOM 1445 O O . GLY A 1 184 ? -14.123 6.726 17.892 1.00 96.06 184 GLY A O 1
ATOM 1446 N N . ARG A 1 185 ? -14.667 8.464 19.208 1.00 97.00 185 ARG A N 1
ATOM 1447 C CA . ARG A 1 185 ? -15.047 9.408 18.145 1.00 97.00 185 ARG A CA 1
ATOM 1448 C C . ARG A 1 185 ? -14.636 10.819 18.541 1.00 97.00 185 ARG A C 1
ATOM 1450 O O . ARG A 1 185 ? -14.706 11.155 19.723 1.00 97.00 185 ARG A O 1
ATOM 1457 N N . THR A 1 186 ? -14.258 11.660 17.580 1.00 96.81 186 THR A N 1
ATOM 1458 C CA . THR A 1 186 ? -13.984 13.079 17.874 1.00 96.81 186 THR A CA 1
ATOM 1459 C C . THR A 1 186 ? -15.190 13.969 17.575 1.00 96.81 186 THR A C 1
ATOM 1461 O O . THR A 1 186 ? -16.027 13.668 16.719 1.00 96.81 186 THR A O 1
ATOM 1464 N N . GLN A 1 187 ? -15.294 15.074 18.314 1.00 97.50 187 GLN A N 1
ATOM 1465 C CA . GLN A 1 187 ? -16.383 16.044 18.219 1.00 97.50 187 GLN A CA 1
ATOM 1466 C C . GLN A 1 187 ? -15.830 17.462 18.072 1.00 97.50 187 GLN A C 1
ATOM 1468 O O . GLN A 1 187 ? -14.782 17.798 18.623 1.00 97.50 187 GLN A O 1
ATOM 1473 N N . TYR A 1 188 ? -16.559 18.306 17.349 1.00 96.88 188 TYR A N 1
ATOM 1474 C CA . TYR A 1 188 ? -16.351 19.750 17.360 1.00 96.88 188 TYR A CA 1
ATOM 1475 C C . TYR A 1 188 ? -16.857 20.363 18.678 1.00 96.88 188 TYR A C 1
ATOM 1477 O O . TYR A 1 188 ? -17.664 19.771 19.393 1.00 96.88 188 TYR A O 1
ATOM 1485 N N . ASN A 1 189 ? -16.481 21.616 18.956 1.00 96.88 189 ASN A N 1
ATOM 1486 C CA . ASN A 1 189 ? -16.909 22.350 20.161 1.00 96.88 189 ASN A CA 1
ATOM 1487 C C . ASN A 1 189 ? -18.436 22.492 20.308 1.00 96.88 189 ASN A C 1
ATOM 1489 O O . ASN A 1 189 ? -18.932 22.752 21.400 1.00 96.88 189 ASN A O 1
ATOM 1493 N N . ASN A 1 190 ? -19.185 22.359 19.211 1.00 95.38 190 ASN A N 1
ATOM 1494 C CA . ASN A 1 190 ? -20.647 22.412 19.203 1.00 95.38 190 ASN A CA 1
ATOM 1495 C C . ASN A 1 190 ? -21.311 21.047 19.505 1.00 95.38 190 ASN A C 1
ATOM 1497 O O . ASN A 1 190 ? -22.533 20.953 19.430 1.00 95.38 190 ASN A O 1
ATOM 1501 N N . GLY A 1 191 ? -20.529 20.000 19.799 1.00 95.56 191 GLY A N 1
ATOM 1502 C CA . GLY A 1 191 ? -21.001 18.645 20.104 1.00 95.56 191 GLY A CA 1
ATOM 1503 C C . GLY A 1 191 ? -21.284 17.756 18.886 1.00 95.56 191 GLY A C 1
ATOM 1504 O O . GLY A 1 191 ? -21.619 16.587 19.061 1.00 95.56 191 GLY A O 1
ATOM 1505 N N . SER A 1 192 ? -21.148 18.264 17.656 1.00 96.88 192 SER A N 1
ATOM 1506 C CA . SER A 1 192 ? -21.304 17.439 16.447 1.00 96.88 192 SER A CA 1
ATOM 1507 C C . SER A 1 192 ? -20.057 16.595 16.175 1.00 96.88 192 SER A C 1
ATOM 1509 O O . SER A 1 192 ? -18.933 17.046 16.403 1.00 96.88 192 SER A O 1
ATOM 1511 N N . TYR A 1 193 ? -20.248 15.363 15.697 1.00 96.00 193 TYR A N 1
ATOM 1512 C CA . TYR A 1 193 ? -19.142 14.476 15.338 1.00 96.00 193 TYR A CA 1
ATOM 1513 C C . TYR A 1 193 ? -18.398 14.983 14.101 1.00 96.00 193 TYR A C 1
ATOM 1515 O O . TYR A 1 193 ? -19.003 15.486 13.157 1.00 96.00 193 TYR A O 1
ATOM 1523 N N . THR A 1 194 ? -17.079 14.810 14.099 1.00 96.38 194 THR A N 1
ATOM 1524 C CA . THR A 1 194 ? -16.206 15.180 12.970 1.00 96.38 194 THR A CA 1
ATOM 1525 C C . THR A 1 194 ? -16.182 14.125 11.855 1.00 96.38 194 THR A C 1
ATOM 1527 O O . THR A 1 194 ? -15.674 14.392 10.767 1.00 96.38 194 THR A O 1
ATOM 1530 N N . GLY A 1 195 ? -16.681 12.919 12.145 1.00 95.06 195 GLY A N 1
ATOM 1531 C CA . GLY A 1 195 ? -16.562 11.727 11.300 1.00 95.06 195 GLY A CA 1
ATOM 1532 C C . GLY A 1 195 ? -15.346 10.846 11.615 1.00 95.06 195 GLY A C 1
ATOM 1533 O O . GLY A 1 195 ? -15.308 9.707 11.169 1.00 95.06 195 GLY A O 1
ATOM 1534 N N . TRP A 1 196 ? -14.379 11.317 12.411 1.00 97.25 196 TRP A N 1
ATOM 1535 C CA . TRP A 1 196 ? -13.249 10.483 12.835 1.00 97.25 196 TRP A CA 1
ATOM 1536 C C . TRP A 1 196 ? -13.672 9.457 13.885 1.00 97.25 196 TRP A C 1
ATOM 1538 O O . TRP A 1 196 ? -14.264 9.816 14.913 1.00 97.25 196 TRP A O 1
ATOM 1548 N N . LYS A 1 197 ? -13.308 8.199 13.643 1.00 96.62 197 LYS A N 1
ATOM 1549 C CA . LYS A 1 197 ? -13.519 7.055 14.529 1.00 96.62 197 LYS A CA 1
ATOM 1550 C C . LYS A 1 197 ? -12.159 6.441 14.885 1.00 96.62 197 LYS A C 1
ATOM 1552 O O . LYS A 1 197 ? -11.310 6.291 14.010 1.00 96.62 197 LYS A O 1
ATOM 1557 N N . LEU A 1 198 ? -11.964 6.098 16.156 1.00 97.50 198 LEU A N 1
ATOM 1558 C CA . LEU A 1 198 ? -10.873 5.230 16.595 1.00 97.50 198 LEU A CA 1
ATOM 1559 C C . LEU A 1 198 ? -11.366 3.792 16.489 1.00 97.50 198 LEU A C 1
ATOM 1561 O O . LEU A 1 198 ? -12.237 3.390 17.265 1.00 97.50 198 LEU A O 1
ATOM 1565 N N . VAL A 1 199 ? -10.814 3.043 15.545 1.00 97.44 199 VAL A N 1
ATOM 1566 C CA . VAL A 1 199 ? -10.990 1.593 15.447 1.00 97.44 199 VAL A CA 1
ATOM 1567 C C . VAL A 1 199 ? -9.872 0.951 16.262 1.00 97.44 199 VAL A C 1
ATOM 1569 O O . VAL A 1 199 ? -8.701 1.281 16.069 1.00 97.44 199 VAL A O 1
ATOM 1572 N N . ARG A 1 200 ? -10.228 0.058 17.187 1.00 97.75 200 ARG A N 1
ATOM 1573 C CA . ARG A 1 200 ? -9.293 -0.698 18.024 1.00 97.75 200 ARG A CA 1
ATOM 1574 C C . ARG A 1 200 ? -9.645 -2.178 17.966 1.00 97.75 200 ARG A C 1
ATOM 1576 O O . ARG A 1 200 ? -10.645 -2.594 18.550 1.00 97.75 200 ARG A O 1
ATOM 1583 N N . VAL A 1 201 ? -8.792 -2.968 17.325 1.00 98.00 201 VAL A N 1
ATOM 1584 C CA . VAL A 1 201 ? -8.985 -4.414 17.172 1.00 98.00 201 VAL A CA 1
ATOM 1585 C C . VAL A 1 201 ? -7.956 -5.176 18.010 1.00 98.00 201 VAL A C 1
ATOM 1587 O O . VAL A 1 201 ? -6.760 -4.942 17.834 1.00 98.00 201 VAL A O 1
ATOM 1590 N N . PRO A 1 202 ? -8.364 -6.088 18.910 1.00 97.56 202 PRO A N 1
ATOM 1591 C CA . PRO A 1 202 ? -7.436 -7.008 19.566 1.00 97.56 202 PRO A CA 1
ATOM 1592 C C . PRO A 1 202 ? -6.717 -7.901 18.546 1.00 97.56 202 PRO A C 1
ATOM 1594 O O . PRO A 1 202 ? -7.356 -8.459 17.659 1.00 97.56 202 PRO A O 1
ATOM 1597 N N . LEU A 1 203 ? -5.407 -8.117 18.697 1.00 97.25 203 LEU A N 1
ATOM 1598 C CA . LEU A 1 203 ? -4.649 -8.975 17.770 1.00 97.25 203 LEU A CA 1
ATOM 1599 C C . LEU A 1 203 ? -5.130 -10.436 17.759 1.00 97.25 203 LEU A C 1
ATOM 1601 O O . LEU A 1 203 ? -4.907 -11.151 16.790 1.00 97.25 203 LEU A O 1
ATOM 1605 N N . THR A 1 204 ? -5.829 -10.878 18.808 1.00 96.56 204 THR A N 1
ATOM 1606 C CA . THR A 1 204 ? -6.452 -12.210 18.886 1.00 96.56 204 THR A CA 1
ATOM 1607 C C . THR A 1 204 ? -7.627 -12.405 17.931 1.00 96.56 204 THR A C 1
ATOM 1609 O O . THR A 1 204 ? -8.043 -13.541 17.736 1.00 96.56 204 THR A O 1
ATOM 1612 N N . GLU A 1 205 ? -8.177 -11.323 17.375 1.00 98.12 205 GLU A N 1
ATOM 1613 C CA . GLU A 1 205 ? -9.288 -11.362 16.416 1.00 98.12 205 GLU A CA 1
ATOM 1614 C C . GLU A 1 205 ? -8.808 -11.529 14.968 1.00 98.12 205 GLU A C 1
ATOM 1616 O O . GLU A 1 205 ? -9.629 -11.714 14.078 1.00 98.12 205 GLU A O 1
ATOM 1621 N N . PHE A 1 206 ? -7.498 -11.440 14.712 1.00 98.31 206 PHE A N 1
ATOM 1622 C CA . PHE A 1 206 ? -6.969 -11.603 13.363 1.00 98.31 206 PHE A CA 1
ATOM 1623 C C . PHE A 1 206 ? -7.023 -13.067 12.929 1.00 98.31 206 PHE A C 1
ATOM 1625 O O . PHE A 1 206 ? -6.583 -13.971 13.646 1.00 98.31 206 PHE A O 1
ATOM 1632 N N . ASP A 1 207 ? -7.468 -13.274 11.696 1.00 98.31 207 ASP A N 1
ATOM 1633 C CA . ASP A 1 207 ? -7.402 -14.558 11.020 1.00 98.31 207 ASP A CA 1
ATOM 1634 C C . ASP A 1 207 ? -6.010 -14.791 10.424 1.00 98.31 207 ASP A C 1
ATOM 1636 O O . ASP A 1 207 ? -5.243 -13.862 10.169 1.00 98.31 207 ASP A O 1
ATOM 1640 N N . ILE A 1 208 ? -5.674 -16.056 10.170 1.00 97.88 208 ILE A N 1
ATOM 1641 C CA . ILE A 1 208 ? -4.439 -16.438 9.478 1.00 97.88 208 ILE A CA 1
ATOM 1642 C C . ILE A 1 208 ? -4.745 -16.700 8.003 1.00 97.88 208 ILE A C 1
ATOM 1644 O O . ILE A 1 208 ? -5.617 -17.508 7.679 1.00 97.88 208 ILE A O 1
ATOM 1648 N N . ALA A 1 209 ? -3.958 -16.095 7.115 1.00 96.38 209 ALA A N 1
ATOM 1649 C CA . ALA A 1 209 ? -3.994 -16.323 5.676 1.00 96.38 209 ALA A CA 1
ATOM 1650 C C . ALA A 1 209 ? -2.620 -16.761 5.131 1.00 96.38 209 ALA A C 1
ATOM 1652 O O . ALA A 1 209 ? -1.559 -16.383 5.637 1.00 96.38 209 ALA A O 1
ATOM 1653 N N . GLY A 1 210 ? -2.642 -17.577 4.072 1.00 93.94 210 GLY A N 1
ATOM 1654 C CA . GLY A 1 210 ? -1.438 -18.134 3.450 1.00 93.94 210 GLY A CA 1
ATOM 1655 C C . GLY A 1 210 ? -0.839 -19.320 4.218 1.00 93.94 210 GLY A C 1
ATOM 1656 O O . GLY A 1 210 ? -1.558 -20.201 4.693 1.00 93.94 210 GLY A O 1
ATOM 1657 N N . ASP A 1 211 ? 0.492 -19.380 4.301 1.00 94.00 211 ASP A N 1
ATOM 1658 C CA . ASP A 1 211 ? 1.222 -20.442 5.006 1.00 94.00 211 ASP A CA 1
ATOM 1659 C C . ASP A 1 211 ? 1.174 -20.253 6.531 1.00 94.00 211 ASP A C 1
ATOM 1661 O O . ASP A 1 211 ? 2.076 -19.672 7.140 1.00 94.00 211 ASP A O 1
ATOM 1665 N N . ALA A 1 212 ? 0.143 -20.831 7.149 1.00 91.62 212 ALA A N 1
ATOM 1666 C CA . ALA A 1 212 ? -0.071 -20.799 8.594 1.00 91.62 212 ALA A CA 1
ATOM 1667 C C . ALA A 1 212 ? 1.119 -21.310 9.426 1.00 91.62 212 ALA A C 1
ATOM 1669 O O . ALA A 1 212 ? 1.283 -20.893 10.568 1.00 91.62 212 ALA A O 1
ATOM 1670 N N . GLY A 1 213 ? 1.977 -22.185 8.881 1.00 91.44 213 GLY A N 1
ATOM 1671 C CA . GLY A 1 213 ? 3.152 -22.692 9.598 1.00 91.44 213 GLY A CA 1
ATOM 1672 C C . GLY A 1 213 ? 4.254 -21.647 9.798 1.00 91.44 213 GLY A C 1
ATOM 1673 O O . GLY A 1 213 ? 5.180 -21.875 10.573 1.00 91.44 213 GLY A O 1
ATOM 1674 N N . SER A 1 214 ? 4.168 -20.517 9.093 1.00 92.81 214 SER A N 1
ATOM 1675 C CA . SER A 1 214 ? 5.140 -19.422 9.158 1.00 92.81 214 SER A CA 1
ATOM 1676 C C . SER A 1 214 ? 4.551 -18.094 9.628 1.00 92.81 214 SER A C 1
ATOM 1678 O O . SER A 1 214 ? 5.301 -17.123 9.734 1.00 92.81 214 SER A O 1
ATOM 1680 N N . THR A 1 215 ? 3.246 -18.043 9.892 1.00 96.88 215 THR A N 1
ATOM 1681 C CA . THR A 1 215 ? 2.553 -16.844 10.370 1.00 96.88 215 THR A CA 1
ATOM 1682 C C . THR A 1 215 ? 2.745 -16.714 11.879 1.00 96.88 215 THR A C 1
ATOM 1684 O O . THR A 1 215 ? 2.151 -17.460 12.655 1.00 96.88 215 THR A O 1
ATOM 1687 N N . VAL A 1 216 ? 3.614 -15.789 12.295 1.00 97.19 216 VAL A N 1
ATOM 1688 C CA . VAL A 1 216 ? 3.983 -15.562 13.702 1.00 97.19 216 VAL A CA 1
ATOM 1689 C C . VAL A 1 216 ? 4.179 -14.066 13.973 1.00 97.19 216 VAL A C 1
ATOM 1691 O O . VAL A 1 216 ? 4.646 -13.336 13.095 1.00 97.19 216 VAL A O 1
ATOM 1694 N N . TRP A 1 217 ? 3.825 -13.600 15.175 1.00 97.00 217 TRP A N 1
ATOM 1695 C CA . TRP A 1 217 ? 3.889 -12.176 15.544 1.00 97.00 217 TRP A CA 1
ATOM 1696 C C . TRP A 1 217 ? 5.323 -11.655 15.685 1.00 97.00 217 TRP A C 1
ATOM 1698 O O . TRP A 1 217 ? 5.556 -10.461 15.561 1.00 97.00 217 TRP A O 1
ATOM 1708 N N . GLU A 1 218 ? 6.305 -12.535 15.861 1.00 96.62 218 GLU A N 1
ATOM 1709 C CA . GLU A 1 218 ? 7.731 -12.203 15.925 1.00 96.62 218 GLU A CA 1
ATOM 1710 C C . GLU A 1 218 ? 8.319 -11.831 14.548 1.00 96.62 218 GLU A C 1
ATOM 1712 O O . GLU A 1 218 ? 9.485 -11.438 14.442 1.00 96.62 218 GLU A O 1
ATOM 1717 N N . LYS A 1 219 ? 7.550 -12.014 13.463 1.00 96.06 219 LYS A N 1
ATOM 1718 C CA . LYS A 1 219 ? 8.031 -11.872 12.083 1.00 96.06 219 LYS A CA 1
ATOM 1719 C C . LYS A 1 219 ? 7.051 -11.114 11.183 1.00 96.06 219 LYS A C 1
ATOM 1721 O O . LYS A 1 219 ? 6.731 -11.559 10.077 1.00 96.06 219 LYS A O 1
ATOM 1726 N N . ILE A 1 220 ? 6.623 -9.937 11.625 1.00 97.50 220 ILE A N 1
ATOM 1727 C CA . ILE A 1 220 ? 5.812 -9.018 10.819 1.00 97.50 220 ILE A CA 1
ATOM 1728 C C . ILE A 1 220 ? 6.737 -8.166 9.946 1.00 97.50 220 ILE A C 1
ATOM 1730 O O . ILE A 1 220 ? 7.248 -7.140 10.380 1.00 97.50 220 ILE A O 1
ATOM 1734 N N . LYS A 1 221 ? 7.001 -8.606 8.712 1.00 97.44 221 LYS A N 1
ATOM 1735 C CA . LYS A 1 221 ? 7.883 -7.870 7.792 1.00 97.44 221 LYS A CA 1
ATOM 1736 C C . LYS A 1 221 ? 7.167 -6.791 6.992 1.00 97.44 221 LYS A C 1
ATOM 1738 O O . LYS A 1 221 ? 7.784 -5.782 6.665 1.00 97.44 221 LYS A O 1
ATOM 1743 N N . PHE A 1 222 ? 5.899 -7.014 6.679 1.00 98.00 222 PHE A N 1
ATOM 1744 C CA . PHE A 1 222 ? 5.094 -6.155 5.828 1.00 98.00 222 PHE A CA 1
ATOM 1745 C C . PHE A 1 222 ? 3.766 -5.839 6.494 1.00 98.00 222 PHE A C 1
ATOM 1747 O O . PHE A 1 222 ? 3.208 -6.661 7.228 1.00 98.00 222 PHE A O 1
ATOM 1754 N N . ALA A 1 223 ? 3.266 -4.649 6.186 1.00 97.75 223 ALA A N 1
ATOM 1755 C CA . ALA A 1 223 ? 1.905 -4.240 6.471 1.00 97.75 223 ALA A CA 1
ATOM 1756 C C . ALA A 1 223 ? 1.238 -3.831 5.157 1.00 97.75 223 ALA A C 1
ATOM 1758 O O . ALA A 1 223 ? 1.806 -3.038 4.401 1.00 97.75 223 ALA A O 1
ATOM 1759 N N . ARG A 1 224 ? 0.041 -4.354 4.895 1.00 97.94 224 ARG A N 1
ATOM 1760 C CA . ARG A 1 224 ? -0.789 -3.974 3.748 1.00 97.94 224 ARG A CA 1
ATOM 1761 C C . ARG A 1 224 ? -2.149 -3.521 4.245 1.00 97.94 224 ARG A C 1
ATOM 1763 O O . ARG A 1 224 ? -2.761 -4.183 5.075 1.00 97.94 224 ARG A O 1
ATOM 1770 N N . VAL A 1 225 ? -2.610 -2.394 3.725 1.00 97.94 225 VAL A N 1
ATOM 1771 C CA . VAL A 1 225 ? -3.949 -1.868 3.973 1.00 97.94 225 VAL A CA 1
ATOM 1772 C C . VAL A 1 225 ? -4.650 -1.771 2.638 1.00 97.94 225 VAL A C 1
ATOM 1774 O O . VAL A 1 225 ? -4.115 -1.194 1.692 1.00 97.94 225 VAL A O 1
ATOM 1777 N N . TRP A 1 226 ? -5.843 -2.333 2.550 1.00 96.69 226 TRP A N 1
ATOM 1778 C CA . TRP A 1 226 ? -6.625 -2.312 1.324 1.00 96.69 226 TRP A CA 1
ATOM 1779 C C . TRP A 1 226 ? -8.111 -2.210 1.634 1.00 96.69 226 TRP A C 1
ATOM 1781 O O . TRP A 1 226 ? -8.538 -2.375 2.774 1.00 96.69 226 TRP A O 1
ATOM 1791 N N . MET A 1 227 ? -8.890 -1.845 0.628 1.00 95.50 227 MET A N 1
ATOM 1792 C CA . MET A 1 227 ? -10.312 -1.584 0.755 1.00 95.50 227 MET A CA 1
ATOM 1793 C C . MET A 1 227 ? -11.055 -2.139 -0.451 1.00 95.50 227 MET A C 1
ATOM 1795 O O . MET A 1 227 ? -10.581 -2.005 -1.581 1.00 95.50 227 MET A O 1
ATOM 1799 N N . ASP A 1 228 ? -12.218 -2.724 -0.198 1.00 95.31 228 ASP A N 1
ATOM 1800 C CA . ASP A 1 228 ? -13.155 -3.248 -1.192 1.00 95.31 228 ASP A CA 1
ATOM 1801 C C . ASP A 1 228 ? -14.610 -2.935 -0.784 1.00 95.31 228 ASP A C 1
ATOM 1803 O O . ASP A 1 228 ? -14.864 -2.095 0.091 1.00 95.31 228 ASP A O 1
ATOM 1807 N N . GLU A 1 229 ? -15.578 -3.572 -1.454 1.00 93.75 229 GLU A N 1
ATOM 1808 C CA . GLU A 1 229 ? -17.018 -3.409 -1.198 1.00 93.75 229 GLU A CA 1
ATOM 1809 C C . GLU A 1 229 ? -17.516 -1.965 -1.399 1.00 93.75 229 GLU A C 1
ATOM 1811 O O . GLU A 1 229 ? -18.423 -1.482 -0.717 1.00 93.75 229 GLU A O 1
ATOM 1816 N N . VAL A 1 230 ? -16.939 -1.266 -2.378 1.00 91.06 230 VAL A N 1
ATOM 1817 C CA . VAL A 1 230 ? -17.295 0.113 -2.724 1.00 91.06 230 VAL A CA 1
ATOM 1818 C C . VAL A 1 230 ? -18.039 0.159 -4.060 1.00 91.06 230 VAL A C 1
ATOM 1820 O O . VAL A 1 230 ? -17.574 -0.374 -5.063 1.00 91.06 230 VAL A O 1
ATOM 1823 N N . ASP A 1 231 ? -19.191 0.830 -4.103 1.00 89.06 231 ASP A N 1
ATOM 1824 C CA . ASP A 1 231 ? -20.025 0.954 -5.310 1.00 89.06 231 ASP A CA 1
ATOM 1825 C C . ASP A 1 231 ? -19.907 2.316 -6.024 1.00 89.06 231 ASP A C 1
ATOM 1827 O O . ASP A 1 231 ? -20.317 2.465 -7.178 1.00 89.06 231 ASP A O 1
ATOM 1831 N N . THR A 1 232 ? -19.336 3.315 -5.350 1.00 88.38 232 THR A N 1
ATOM 1832 C CA . THR A 1 232 ? -19.204 4.704 -5.808 1.00 88.38 232 THR A CA 1
ATOM 1833 C C . THR A 1 232 ? -17.887 5.312 -5.327 1.00 88.38 232 THR A C 1
ATOM 1835 O O . THR A 1 232 ? -17.266 4.810 -4.398 1.00 88.38 232 THR A O 1
ATOM 1838 N N . THR A 1 233 ? -17.430 6.410 -5.937 1.00 87.56 233 THR A N 1
ATOM 1839 C CA . THR A 1 233 ? -16.188 7.082 -5.516 1.00 87.56 233 THR A CA 1
ATOM 1840 C C . THR A 1 233 ? -16.205 7.394 -4.017 1.00 87.56 233 THR A C 1
ATOM 1842 O O . THR A 1 233 ? -16.967 8.246 -3.560 1.00 87.56 233 THR A O 1
ATOM 1845 N N . THR A 1 234 ? -15.340 6.712 -3.269 1.00 88.56 234 THR A N 1
ATOM 1846 C CA . THR A 1 234 ? -15.259 6.786 -1.808 1.00 88.56 234 THR A CA 1
ATOM 1847 C C . THR A 1 234 ? -13.879 7.269 -1.393 1.00 88.56 234 THR A C 1
ATOM 1849 O O . THR A 1 234 ? -12.876 6.913 -2.004 1.00 88.56 234 THR A O 1
ATOM 1852 N N . ILE A 1 235 ? -13.835 8.098 -0.351 1.00 90.06 235 ILE A N 1
ATOM 1853 C CA . ILE A 1 235 ? -12.593 8.587 0.246 1.00 90.06 235 ILE A CA 1
ATOM 1854 C C . ILE A 1 235 ? -12.499 8.013 1.654 1.00 90.06 235 ILE A C 1
ATOM 1856 O O . ILE A 1 235 ? -13.336 8.310 2.507 1.00 90.06 235 ILE A O 1
ATOM 1860 N N . LEU A 1 236 ? -11.449 7.234 1.889 1.00 93.69 236 LEU A N 1
ATOM 1861 C CA . LEU A 1 236 ? -11.008 6.832 3.214 1.00 93.69 236 LEU A CA 1
ATOM 1862 C C . LEU A 1 236 ? -9.835 7.723 3.625 1.00 93.69 236 LEU A C 1
ATOM 1864 O O . LEU A 1 236 ? -8.841 7.831 2.912 1.00 93.69 236 LEU A O 1
ATOM 1868 N N . GLN A 1 237 ? -9.948 8.360 4.785 1.00 95.75 237 GLN A N 1
ATOM 1869 C CA . GLN A 1 237 ? -8.852 9.097 5.402 1.00 95.75 237 GLN A CA 1
ATOM 1870 C C . GLN A 1 237 ? -8.345 8.308 6.607 1.00 95.75 237 GLN A C 1
ATOM 1872 O O . GLN A 1 237 ? -9.139 7.916 7.461 1.00 95.75 237 GLN A O 1
ATOM 1877 N N . ILE A 1 238 ? -7.031 8.118 6.695 1.00 97.12 238 ILE A N 1
ATOM 1878 C CA . ILE A 1 238 ? -6.358 7.467 7.823 1.00 97.12 238 ILE A CA 1
ATOM 1879 C C . ILE A 1 238 ? -5.409 8.500 8.429 1.00 97.12 238 ILE A C 1
ATOM 1881 O O . ILE A 1 238 ? -4.566 9.048 7.723 1.00 97.12 238 ILE A O 1
ATOM 1885 N N . ALA A 1 239 ? -5.574 8.812 9.713 1.00 97.31 239 ALA A N 1
ATOM 1886 C CA . ALA A 1 239 ? -4.690 9.741 10.419 1.00 97.31 239 ALA A CA 1
ATOM 1887 C C . ALA A 1 239 ? -3.519 9.013 11.084 1.00 97.31 239 ALA A C 1
ATOM 1889 O O . ALA A 1 239 ? -2.392 9.495 11.025 1.00 97.31 239 ALA A O 1
ATOM 1890 N N . THR A 1 240 ? -3.786 7.863 11.706 1.00 96.94 240 THR A N 1
ATOM 1891 C CA . THR A 1 240 ? -2.765 6.996 12.306 1.00 96.94 240 THR A CA 1
ATOM 1892 C C . THR A 1 240 ? -3.146 5.531 12.122 1.00 96.94 240 THR A C 1
ATOM 1894 O O . THR A 1 240 ? -4.329 5.212 11.959 1.00 96.94 240 THR A O 1
ATOM 1897 N N . LEU A 1 241 ? -2.136 4.662 12.139 1.00 95.94 241 LEU A N 1
ATOM 1898 C CA . LEU A 1 241 ? -2.260 3.211 12.179 1.00 95.94 241 LEU A CA 1
ATOM 1899 C C . LEU A 1 241 ? -1.095 2.689 13.018 1.00 95.94 241 LEU A C 1
ATOM 1901 O O . LEU A 1 241 ? 0.060 2.819 12.614 1.00 95.94 241 LEU A O 1
ATOM 1905 N N . ASP A 1 242 ? -1.412 2.118 14.173 1.00 95.88 242 ASP A N 1
ATOM 1906 C CA . ASP A 1 242 ? -0.451 1.773 15.211 1.00 95.88 242 ASP A CA 1
ATOM 1907 C C . ASP A 1 242 ? -0.709 0.356 15.735 1.00 95.88 242 ASP A C 1
ATOM 1909 O O . ASP A 1 242 ? -1.851 -0.051 15.951 1.00 95.88 242 ASP A O 1
ATOM 1913 N N . LEU A 1 243 ? 0.364 -0.397 15.979 1.00 94.56 243 LEU A N 1
ATOM 1914 C CA . LEU A 1 243 ? 0.314 -1.596 16.812 1.00 94.56 243 LEU A CA 1
ATOM 1915 C C . LEU A 1 243 ? 0.692 -1.187 18.228 1.00 94.56 243 LEU A C 1
ATOM 1917 O O . LEU A 1 243 ? 1.784 -0.667 18.462 1.00 94.56 243 LEU A O 1
ATOM 1921 N N . VAL A 1 244 ? -0.230 -1.386 19.165 1.00 93.31 244 VAL A N 1
ATOM 1922 C CA . VAL A 1 244 ? -0.072 -0.934 20.546 1.00 93.31 244 VAL A CA 1
ATOM 1923 C C . VAL A 1 244 ? -0.087 -2.118 21.501 1.00 93.31 244 VAL A C 1
ATOM 1925 O O . VAL A 1 244 ? -0.937 -3.011 21.432 1.00 93.31 244 VAL A O 1
ATOM 1928 N N . GLY A 1 245 ? 0.888 -2.124 22.401 1.00 84.94 245 GLY A N 1
ATOM 1929 C CA . GLY A 1 245 ? 0.967 -3.033 23.536 1.00 84.94 245 GLY A CA 1
ATOM 1930 C C . GLY A 1 245 ? 0.565 -2.339 24.833 1.00 84.94 245 GLY A C 1
ATOM 1931 O O . GLY A 1 245 ? 0.227 -1.155 24.860 1.00 84.94 245 GLY A O 1
ATOM 1932 N N . ASN A 1 246 ? 0.623 -3.086 25.927 1.00 68.31 246 ASN A N 1
ATOM 1933 C CA . ASN A 1 246 ? 0.533 -2.527 27.269 1.00 68.31 246 ASN A CA 1
ATOM 1934 C C . ASN A 1 246 ? 1.924 -2.595 27.914 1.00 68.31 246 ASN A C 1
ATOM 1936 O O . ASN A 1 246 ? 2.579 -3.627 27.815 1.00 68.31 246 ASN A O 1
ATOM 1940 N N . ASP A 1 247 ? 2.344 -1.548 28.627 1.00 55.44 247 ASP A N 1
ATOM 1941 C CA . ASP A 1 247 ? 3.583 -1.575 29.428 1.00 55.44 247 ASP A CA 1
ATOM 1942 C C . ASP A 1 247 ? 3.469 -2.520 30.645 1.00 55.44 247 ASP A C 1
ATOM 1944 O O . ASP A 1 247 ? 4.459 -2.826 31.313 1.00 55.44 247 ASP A O 1
ATOM 1948 N N . TRP A 1 248 ? 2.256 -2.993 30.952 1.00 56.31 248 TRP A N 1
ATOM 1949 C CA . TRP A 1 248 ? 1.996 -3.990 31.986 1.00 56.31 248 TRP A CA 1
ATOM 1950 C C . TRP A 1 248 ? 1.908 -5.388 31.371 1.00 56.31 248 TRP A C 1
ATOM 1952 O O . TRP A 1 248 ? 0.911 -5.735 30.736 1.00 56.31 248 TRP A O 1
ATOM 1962 N N . GLN A 1 249 ? 2.940 -6.201 31.602 1.00 48.50 249 GLN A N 1
ATOM 1963 C CA . GLN A 1 249 ? 2.898 -7.635 31.323 1.00 48.50 249 GLN A CA 1
ATOM 1964 C C . GLN A 1 249 ? 1.884 -8.312 32.254 1.00 48.50 249 GLN A C 1
ATOM 1966 O O . GLN A 1 249 ? 1.902 -8.086 33.467 1.00 48.50 249 GLN A O 1
ATOM 1971 N N . GLU A 1 250 ? 1.015 -9.165 31.705 1.00 47.72 250 GLU A N 1
ATOM 1972 C CA . GLU A 1 250 ? 0.223 -10.080 32.525 1.00 47.72 250 GLU A CA 1
ATOM 1973 C C . GLU A 1 250 ? 1.193 -11.005 33.261 1.00 47.72 250 GLU A C 1
ATOM 1975 O O . GLU A 1 250 ? 1.833 -11.874 32.669 1.00 47.72 250 GLU A O 1
ATOM 1980 N N . SER A 1 251 ? 1.347 -10.781 34.567 1.00 40.22 251 SER A N 1
ATOM 1981 C CA . SER A 1 251 ? 2.066 -11.713 35.424 1.00 40.22 251 SER A CA 1
ATOM 1982 C C . SER A 1 251 ? 1.353 -13.053 35.317 1.00 40.22 251 SER A C 1
ATOM 1984 O O . SER A 1 251 ? 0.197 -13.168 35.723 1.00 40.22 251 SER A O 1
ATOM 1986 N N . GLY A 1 252 ? 2.032 -14.042 34.737 1.00 48.62 252 GLY A N 1
ATOM 1987 C CA . GLY A 1 252 ? 1.560 -15.414 34.631 1.00 48.62 252 GLY A CA 1
ATOM 1988 C C . GLY A 1 252 ? 1.362 -16.026 36.012 1.00 48.62 252 GLY A C 1
ATOM 1989 O O . GLY A 1 252 ? 2.201 -16.776 36.499 1.00 48.62 252 GLY A O 1
ATOM 1990 N N . GLU A 1 253 ? 0.238 -15.723 36.643 1.00 40.75 253 GLU A N 1
ATOM 1991 C CA . GLU A 1 253 ? -0.301 -16.504 37.735 1.00 40.75 253 GLU A CA 1
ATOM 1992 C C . GLU A 1 253 ? -1.511 -17.249 37.189 1.00 40.75 253 GLU A C 1
ATOM 1994 O O . GLU A 1 253 ? -2.575 -16.683 36.948 1.00 40.75 253 GLU A O 1
ATOM 1999 N N . THR A 1 254 ? -1.339 -18.554 36.977 1.00 45.44 254 THR A N 1
ATOM 2000 C CA . THR A 1 254 ? -2.440 -19.518 36.939 1.00 45.44 254 THR A CA 1
ATOM 2001 C C . THR A 1 254 ? -3.281 -19.330 38.202 1.00 45.44 254 THR A C 1
ATOM 2003 O 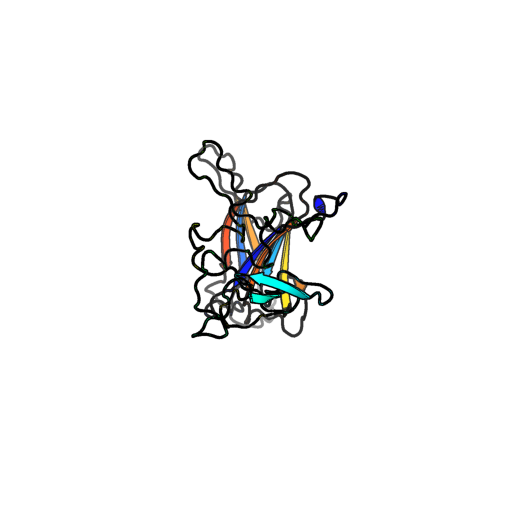O . THR A 1 254 ? -3.004 -19.920 39.248 1.00 45.44 254 THR A O 1
ATOM 2006 N N . GLY A 1 255 ? -4.291 -18.469 38.108 1.00 38.00 255 GLY A N 1
ATOM 2007 C CA . GLY A 1 255 ? -5.270 -18.232 39.149 1.00 38.00 255 GLY A CA 1
ATOM 2008 C C . GLY A 1 255 ? -6.114 -19.482 39.324 1.00 38.00 255 GLY A C 1
ATOM 2009 O O . GLY A 1 255 ? -7.094 -19.703 38.616 1.00 38.00 255 GLY A O 1
ATOM 2010 N N . ILE A 1 256 ? -5.735 -20.319 40.285 1.00 41.41 256 ILE A N 1
ATOM 2011 C CA . ILE A 1 256 ? -6.682 -21.230 40.916 1.00 41.41 256 ILE A CA 1
ATOM 2012 C C . ILE A 1 256 ? -7.741 -20.324 41.546 1.00 41.41 256 ILE A C 1
ATOM 2014 O O . ILE A 1 256 ? -7.476 -19.673 42.555 1.00 41.41 256 ILE A O 1
ATOM 2018 N N . PHE A 1 257 ? -8.921 -20.250 40.930 1.00 39.38 257 PHE A N 1
ATOM 2019 C CA . PHE A 1 257 ? -10.068 -19.546 41.492 1.00 39.38 257 PHE A CA 1
ATOM 2020 C C . PHE A 1 257 ? -10.390 -20.136 42.874 1.00 39.38 257 PHE A C 1
ATOM 2022 O O . PHE A 1 257 ? -10.954 -21.224 42.993 1.00 39.38 257 PHE A O 1
ATOM 2029 N N . SER A 1 258 ? -9.993 -19.424 43.926 1.00 43.38 258 SER A N 1
ATOM 2030 C CA . SER A 1 258 ? -10.396 -19.681 45.303 1.00 43.38 258 SER A CA 1
ATOM 2031 C C . SER A 1 258 ? -11.763 -19.038 45.528 1.00 43.38 258 SER A C 1
ATOM 2033 O O . SER A 1 258 ? -11.965 -17.861 45.243 1.00 43.38 258 SER A O 1
ATOM 2035 N N . SER A 1 259 ? -12.724 -19.816 46.017 1.00 40.78 259 SER A N 1
ATOM 2036 C CA . SER A 1 259 ? -14.146 -19.472 46.130 1.00 40.78 259 SER A CA 1
ATOM 2037 C C . SER A 1 259 ? -14.489 -18.477 47.253 1.00 40.78 259 SER A C 1
ATOM 2039 O O . SER A 1 259 ? -15.526 -18.636 47.895 1.00 40.78 259 SER A O 1
ATOM 2041 N N . TYR A 1 260 ? -13.636 -17.491 47.534 1.00 42.19 260 TYR A N 1
ATOM 2042 C CA . TYR A 1 260 ? -13.815 -16.579 48.671 1.00 42.19 260 TYR A CA 1
ATOM 2043 C C . TYR A 1 260 ? -14.219 -15.141 48.312 1.00 42.19 260 TYR A C 1
ATOM 2045 O O . TYR A 1 260 ? -14.685 -14.435 49.200 1.00 42.19 260 TYR A O 1
ATOM 2053 N N . ASP A 1 261 ? -14.207 -14.739 47.038 1.00 42.75 261 ASP A N 1
ATOM 2054 C CA . ASP A 1 261 ? -14.594 -13.374 46.635 1.00 42.75 261 ASP A CA 1
ATOM 2055 C C . ASP A 1 261 ? -16.089 -13.251 46.284 1.00 42.75 261 ASP A C 1
ATOM 2057 O O . ASP A 1 261 ? -16.486 -12.822 45.200 1.00 42.75 261 ASP A O 1
ATOM 2061 N N . ARG A 1 262 ? -16.954 -13.636 47.227 1.00 42.22 262 ARG A N 1
ATOM 2062 C CA . ARG A 1 262 ? -18.322 -13.102 47.299 1.00 42.22 262 ARG A CA 1
ATOM 2063 C C . ARG A 1 262 ? -18.459 -12.331 48.602 1.00 42.22 262 ARG A C 1
ATOM 2065 O O . ARG A 1 262 ? -18.895 -12.890 49.604 1.00 42.22 262 ARG A O 1
ATOM 2072 N N . GLU A 1 263 ? -18.104 -11.053 48.578 1.00 38.38 263 GLU A N 1
ATOM 2073 C CA . GLU A 1 263 ? -18.599 -10.121 49.588 1.00 38.38 263 GLU A CA 1
ATOM 2074 C C . GLU A 1 263 ? -20.032 -9.713 49.231 1.00 38.38 263 GLU A C 1
ATOM 2076 O O . GLU A 1 263 ? -20.308 -9.150 48.170 1.00 38.38 263 GLU A O 1
ATOM 2081 N N . GLU A 1 264 ? -20.956 -10.060 50.126 1.00 42.16 264 GLU A N 1
ATOM 2082 C CA . GLU A 1 264 ? -22.301 -9.502 50.170 1.00 42.16 264 GLU A CA 1
ATOM 2083 C C . GLU A 1 264 ? -22.218 -8.009 50.510 1.00 42.16 264 GLU A C 1
ATOM 2085 O O . GLU A 1 264 ? -21.561 -7.602 51.469 1.00 42.16 264 GLU A O 1
ATOM 2090 N N . ILE A 1 265 ? -22.902 -7.198 49.707 1.00 42.38 265 ILE A N 1
ATOM 2091 C CA . ILE A 1 265 ? -23.093 -5.767 49.946 1.00 42.38 265 ILE A CA 1
ATOM 2092 C C . ILE A 1 265 ? -24.136 -5.608 51.070 1.00 42.38 265 ILE A C 1
ATOM 2094 O O . ILE A 1 265 ? -25.163 -6.291 51.006 1.00 42.38 265 ILE A O 1
ATOM 2098 N N . PRO A 1 266 ? -23.917 -4.736 52.074 1.00 51.84 266 PRO A N 1
ATOM 2099 C CA . PRO A 1 266 ? -24.943 -4.398 53.061 1.00 51.84 266 PRO A CA 1
ATOM 2100 C C . PRO A 1 266 ? -26.100 -3.569 52.480 1.00 51.84 266 PRO A C 1
ATOM 2102 O O . PRO A 1 266 ? -25.866 -2.756 51.555 1.00 51.84 266 PRO A O 1
#

Sequence (266 aa):
VRDDGADPRDSWGGFMRSLSSGYYDQSESKFLEMWVRGEAGRIHVDLGLISEDLQSGPAEQWTVTIDGQEYPKGWNRLDTEDLPSATSTLGDGLVSEVEDVGIDGWLHTQRDTLDWHPSWDLWSFEPSGTNIDYTHVNGGEGNFNAEGGRYPDTEDLNNNGALDTKNAYFTISVDLSQDDYIAGRTQYNNGSYTGWKLVRVPLTEFDIAGDAGSTVWEKIKFARVWMDEVDTTTILQIATLDLVGNDWQESGETGIFSSYDREEIP

Nearest PDB structures (foldseek):
  7zkq-assembly1_A  TM=6.083E-01  e=1.079E-01  Yarrowia lipolytica
  1v0a-assembly1_A  TM=6.737E-01  e=2.120E+00  Acetivibrio thermocellus
  3mpb-assembly1_A  TM=3.157E-01  e=4.803E+00  Escherichia coli O157:H7
  3kmh-assembly1_A  TM=1.635E-01  e=2.248E+00  Escherichia coli O157:H7
  3kmh-assembly1_B  TM=1.654E-01  e=2.526E+00  Escherichia coli O157:H7

pLDDT: mean 86.26, std 16.0, range [38.0, 98.69]

Radius of gyration: 23.21 Å; Cα contacts (8 Å, |Δi|>4): 505; chains: 1; bounding box: 54×48×84 Å

Foldseek 3Di:
DDDVPDQQQPDKDWDKAFDDLVQFFLVQFWKKKWWKFWAFFKKKKKWFQAFLFPQADDPDKDWAAFPNDIDIAGHQFKFKLQPDDPVGNLHDQWHDLSSQCFSRRHHPVNCPPDVDPDCQLPADWDPPDPDTDCNRPRHRHPCCPPDVNRGMDISPNVPPSHGRGADKIWMDMDGSNDCPQFPDFDADPVRHTPRITIRMGTSVPTDIDGPPVRYDSSGGGMMMMMTGSDNDDIDMDIPDIDRHGDPDDDPPDPDPDDPPPDDDDD

Secondary structure (DSSP, 8-state):
---TT--GGG--EEEEEEPPGGG---TTEEEEEEEEE-SSSEEEEEEEE----SS-SS--EEEEEETTEEEEEETTS--BS---BTTBTT--SS--TTT-BTTT---GGGTTSSS---TTSB-B--TTSSS---TBTT-SBT-TTSTTTTSPPBS-TT-SSS-----EEEEEEEETTS-TTEEEEEE-TTS-EEEEEEEEEEGGGPEEEE-TTT--GGG--EEEEEEE--SS----EEEEEEEEE-SS----------TT--PPP-

Solvent-accessible surface area (backbone atoms only — not comparable to full-atom values): 15734 Å² total; per-residue (Å²): 136,85,62,98,84,64,61,56,40,80,44,67,53,68,53,71,44,55,52,60,78,92,61,14,61,42,68,70,43,45,28,42,38,31,36,35,32,48,71,64,30,34,43,34,46,36,43,10,35,58,47,37,55,82,59,70,69,91,69,51,70,49,73,32,70,49,93,88,40,82,45,82,37,44,28,93,49,71,32,50,21,33,56,63,48,100,88,27,89,71,21,84,74,45,38,49,89,74,35,41,22,22,55,83,44,59,51,86,84,62,50,87,79,43,100,71,69,74,78,75,41,42,36,45,76,56,88,89,51,97,72,65,59,67,91,25,60,84,20,45,21,66,22,52,85,46,94,69,27,50,45,44,53,53,32,43,67,74,71,77,87,56,61,47,72,52,47,14,20,36,35,45,77,46,53,44,71,53,79,70,51,59,76,46,70,47,61,47,97,85,71,48,71,72,61,41,33,32,38,46,42,54,59,86,73,43,44,79,43,71,44,63,93,69,45,49,48,64,50,27,44,26,44,35,42,32,38,30,56,36,85,64,99,76,69,78,46,73,80,48,77,46,80,41,56,64,98,70,75,81,74,91,66,89,75,76,85,66,95,71,88,74,82,81,82,133